Protein AF-A0A5C5XVI2-F1 (afdb_monomer)

Secondary structure (DSSP, 8-state):
-----B-TT--BTT-PPP---SS-EEEEEEEEEESSSSSSSEEEEEE---SS--TT-S-GGGSSGGGSEEE-HHHHHHHHHTSTT--EEEEEES-GGGGHHHHHHHHHHHHHHT-EEEEEESS-HHHHHH-HHHHHHHHHT-SEEEES---GGGB---TT-SBTT-EEEE-SHHHHHHGGGGGSTT----EEEEEETTEEEEEE---TTHHHHHHHHHHTTT----PPP-

Radius of gyration: 17.66 Å; Cα contacts (8 Å, |Δi|>4): 445; chains: 1; bounding box: 40×48×42 Å

Mean predicted aligned error: 6.21 Å

Solvent-accessible surface area (backbone atoms only — not comparable to full-atom values): 12744 Å² total; per-residue (Å²): 130,84,86,75,65,53,51,103,64,50,46,65,86,78,70,73,73,76,83,69,64,96,76,43,45,39,36,48,44,76,41,72,75,30,72,35,72,44,69,58,34,17,28,35,46,21,24,23,21,34,89,61,72,57,95,53,50,88,46,66,77,19,33,43,64,78,48,24,48,80,40,40,53,66,60,51,48,56,57,53,75,68,45,78,86,51,52,25,39,22,34,29,54,29,31,40,64,82,46,11,65,50,52,10,53,39,28,51,55,38,43,76,74,67,32,45,29,32,34,45,32,57,46,41,66,69,54,46,67,72,37,46,91,65,25,30,55,24,60,74,39,30,19,30,38,36,23,33,54,57,40,76,94,40,49,53,66,38,41,70,42,52,17,73,80,38,45,82,42,58,67,35,78,67,17,50,63,52,54,45,62,57,74,40,91,87,50,40,46,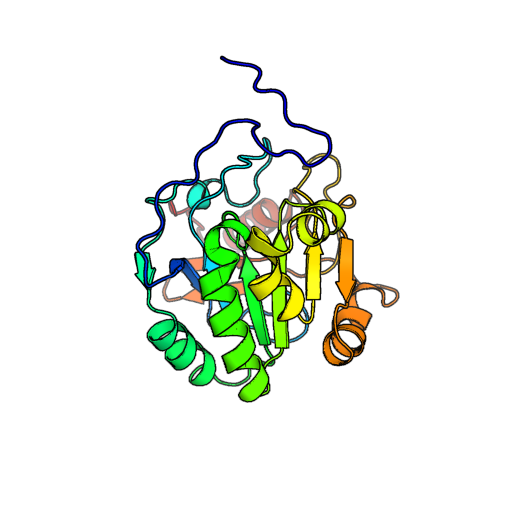41,70,42,79,46,77,56,92,93,43,79,46,80,46,57,52,69,60,94,54,52,63,56,56,48,49,53,58,35,44,79,70,75,41,85,83,74,91,70,86,129

InterPro domains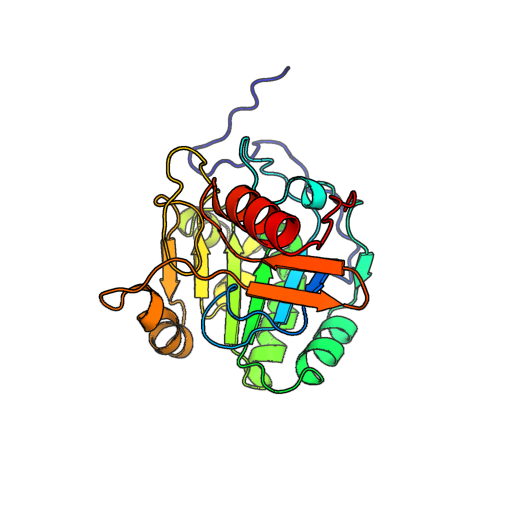:
  IPR007197 Radical SAM [SFLDS00029] (27-172)
  IPR012837 Ribonucleoside-triphosphate reductase activating, anaerobic [SFLDF00299] (27-172)
  IPR013785 Aldolase-type TIM barrel [G3DSA:3.20.20.70] (25-181)
  IPR034457 Organic radical-activating enzymes [PTHR30352] (35-166)
  IPR058240 Radical SAM superfamily [SSF102114] (39-159)

Sequence (230 aa):
MTNERLDDTFLPIEAKPPTLPANGVLVAAFQERSFVAGPGCRAVVWVAGCLRRCPSCSQPEFLSFEAGKRRTVQELYEQIISTSDIVGVTYSGGEPFEQADQLGELSERLQQFGLSTASYSGYRRAALVAEPKRFGRLYNALDILIDGEYRKEAHGPYKWRGSGNQVVHALSPKGMVEARAEYDPGSTQEVQFSISGNRLRMSGFPDSDTHELLVEALASRGVLVKEGQQ

Structure (mmCIF, N/CA/C/O backbone):
data_AF-A0A5C5XVI2-F1
#
_entry.id   AF-A0A5C5XVI2-F1
#
loop_
_atom_site.group_PDB
_atom_site.id
_atom_site.type_symbol
_atom_site.label_atom_id
_atom_site.label_alt_id
_atom_site.label_comp_id
_atom_site.label_asym_id
_atom_site.label_entity_id
_atom_site.label_seq_id
_atom_site.pdbx_PDB_ins_code
_atom_site.Cartn_x
_atom_site.Cartn_y
_atom_site.Cartn_z
_atom_site.occupancy
_atom_site.B_iso_or_equiv
_atom_site.auth_seq_id
_atom_site.auth_comp_id
_atom_site.auth_asym_id
_atom_site.auth_atom_id
_atom_site.pdbx_PDB_model_num
ATOM 1 N N . MET A 1 1 ? 14.012 13.679 -25.497 1.00 35.16 1 MET A N 1
ATOM 2 C CA . MET A 1 1 ? 13.089 13.839 -24.354 1.00 35.16 1 MET A CA 1
ATOM 3 C C . MET A 1 1 ? 13.956 13.920 -23.118 1.00 35.16 1 MET A C 1
ATOM 5 O O . MET A 1 1 ? 14.902 13.151 -23.021 1.00 35.16 1 MET A O 1
ATOM 9 N N . THR A 1 2 ? 13.786 14.987 -22.349 1.00 33.38 2 THR A N 1
ATOM 10 C CA . THR A 1 2 ? 14.771 15.549 -21.419 1.00 33.38 2 THR A CA 1
ATOM 11 C C . THR A 1 2 ? 15.222 14.542 -20.368 1.00 33.38 2 THR A C 1
ATOM 13 O O . THR A 1 2 ? 14.421 13.933 -19.672 1.00 33.38 2 THR A O 1
ATOM 16 N N . ASN A 1 3 ? 16.539 14.364 -20.305 1.00 35.09 3 ASN A N 1
ATOM 17 C CA . ASN A 1 3 ? 17.248 13.549 -19.334 1.00 35.09 3 ASN A CA 1
ATOM 18 C C . ASN A 1 3 ? 17.262 14.332 -18.008 1.00 35.09 3 ASN A C 1
ATOM 20 O O . ASN A 1 3 ? 18.245 15.001 -17.687 1.00 35.09 3 ASN A O 1
ATOM 24 N N . GLU A 1 4 ? 16.126 14.377 -17.309 1.00 42.97 4 GLU A N 1
ATOM 25 C CA . GLU A 1 4 ? 16.058 14.977 -15.977 1.00 42.97 4 GLU A CA 1
ATOM 26 C C . GLU A 1 4 ? 16.917 14.129 -15.038 1.00 42.97 4 GLU A C 1
ATOM 28 O O . GLU A 1 4 ? 16.694 12.930 -14.873 1.00 42.97 4 GLU A O 1
ATOM 33 N N . ARG A 1 5 ? 17.974 14.743 -14.493 1.00 35.59 5 ARG A N 1
ATOM 34 C CA . ARG A 1 5 ? 18.880 14.102 -13.540 1.00 35.59 5 ARG A CA 1
ATOM 35 C C . ARG A 1 5 ? 18.080 13.717 -12.299 1.00 35.59 5 ARG A C 1
ATOM 37 O O . ARG A 1 5 ? 17.748 14.574 -11.491 1.00 35.59 5 ARG A O 1
ATOM 44 N N . LEU A 1 6 ? 17.792 12.430 -12.180 1.00 46.31 6 LEU A N 1
ATOM 45 C CA . LEU A 1 6 ? 17.414 11.782 -10.936 1.00 46.31 6 LEU A CA 1
ATOM 46 C C . LEU A 1 6 ? 18.663 11.765 -10.042 1.00 46.31 6 LEU A C 1
ATOM 48 O O . LEU A 1 6 ? 19.730 11.350 -10.498 1.00 46.31 6 LEU A O 1
ATOM 52 N N . ASP A 1 7 ? 18.568 12.272 -8.814 1.00 50.25 7 ASP A N 1
ATOM 53 C CA . ASP A 1 7 ? 19.639 12.102 -7.825 1.00 50.25 7 ASP A CA 1
ATOM 54 C C . ASP A 1 7 ? 19.689 10.647 -7.309 1.00 50.25 7 ASP A C 1
ATOM 56 O O . ASP A 1 7 ? 18.886 9.803 -7.714 1.00 50.25 7 ASP A O 1
ATOM 60 N N . ASP A 1 8 ? 20.604 10.332 -6.387 1.00 45.09 8 ASP A N 1
ATOM 61 C CA . ASP A 1 8 ? 20.728 8.985 -5.798 1.00 45.09 8 ASP A CA 1
ATOM 62 C C . ASP A 1 8 ? 19.478 8.552 -4.990 1.00 45.09 8 ASP A C 1
ATOM 64 O O . ASP A 1 8 ? 19.369 7.404 -4.550 1.00 45.09 8 ASP A O 1
ATOM 68 N N . THR A 1 9 ? 18.507 9.456 -4.805 1.00 48.56 9 THR A N 1
ATOM 69 C CA . THR A 1 9 ? 17.190 9.196 -4.206 1.00 48.56 9 THR A CA 1
ATOM 70 C C . THR A 1 9 ? 16.065 9.104 -5.243 1.00 48.56 9 THR A C 1
ATOM 72 O O . THR A 1 9 ? 14.927 8.756 -4.904 1.00 48.56 9 THR A O 1
ATOM 75 N N . PHE A 1 10 ? 16.397 9.303 -6.521 1.00 50.09 10 PHE A N 1
ATOM 76 C CA . PHE A 1 10 ? 15.509 9.333 -7.677 1.00 50.09 10 PHE A CA 1
ATOM 77 C C . PHE A 1 10 ? 14.379 10.371 -7.551 1.00 50.09 10 PHE A C 1
ATOM 79 O O . PHE A 1 10 ? 13.241 10.119 -7.957 1.00 50.09 10 PHE A O 1
ATOM 86 N N . LEU A 1 11 ? 14.680 11.528 -6.961 1.00 45.72 11 LEU A N 1
ATOM 87 C CA . LEU A 1 11 ? 13.799 12.695 -6.981 1.00 45.72 11 LEU A CA 1
ATOM 88 C C . LEU A 1 11 ? 14.027 13.510 -8.270 1.00 45.72 11 LEU A C 1
ATOM 90 O O . LEU A 1 11 ? 15.179 13.724 -8.657 1.00 45.72 11 LEU A O 1
ATOM 94 N N . PRO A 1 12 ? 12.971 14.013 -8.940 1.00 51.00 12 PRO A N 1
ATOM 95 C CA . PRO A 1 12 ? 13.127 15.067 -9.936 1.00 51.00 12 PRO A CA 1
ATOM 96 C C . PRO A 1 12 ? 13.525 16.374 -9.233 1.00 51.00 12 PRO A C 1
ATOM 98 O O . PRO A 1 12 ? 12.822 16.823 -8.328 1.00 51.00 12 PRO A O 1
ATOM 101 N N . ILE A 1 13 ? 14.618 17.007 -9.671 1.00 51.16 13 ILE A N 1
ATOM 102 C CA . ILE A 1 13 ? 15.197 18.211 -9.035 1.00 51.16 13 ILE A CA 1
ATOM 103 C C . ILE A 1 13 ? 14.212 19.403 -8.999 1.00 51.16 13 ILE A C 1
ATOM 105 O O . ILE A 1 13 ? 14.329 20.264 -8.131 1.00 51.16 13 ILE A O 1
ATOM 109 N N . GLU A 1 14 ? 13.219 19.457 -9.897 1.00 48.38 14 GLU A N 1
ATOM 110 C CA . GLU A 1 14 ? 12.352 20.637 -10.078 1.00 48.38 14 GLU A CA 1
ATOM 111 C C . GLU A 1 14 ? 10.841 20.338 -10.150 1.00 48.38 14 GLU A C 1
ATOM 113 O O . GLU A 1 14 ? 10.041 21.233 -10.440 1.00 48.38 14 GLU A O 1
ATOM 118 N N . ALA A 1 15 ? 10.394 19.107 -9.874 1.00 50.12 15 ALA A N 1
ATOM 119 C CA . ALA A 1 15 ? 8.967 18.796 -9.958 1.00 50.12 15 ALA A CA 1
ATOM 120 C C . ALA A 1 15 ? 8.204 19.407 -8.774 1.00 50.12 15 ALA A C 1
ATOM 122 O O . ALA A 1 15 ? 8.194 18.870 -7.667 1.00 50.12 15 ALA A O 1
ATOM 123 N N . LYS A 1 16 ? 7.512 20.526 -9.012 1.00 44.28 16 LYS A N 1
ATOM 124 C CA . LYS A 1 16 ? 6.504 21.033 -8.077 1.00 44.28 16 LYS A CA 1
ATOM 125 C C . LYS A 1 16 ? 5.383 19.984 -7.993 1.00 44.28 16 LYS A C 1
ATOM 127 O O . LYS A 1 16 ? 4.765 19.720 -9.029 1.00 44.28 16 LYS A O 1
ATOM 132 N N . PRO A 1 17 ? 5.101 19.383 -6.821 1.00 51.44 17 PRO A N 1
ATOM 133 C CA . PRO A 1 17 ? 3.982 18.464 -6.712 1.00 51.44 17 PRO A CA 1
ATOM 134 C C . PRO A 1 17 ? 2.708 19.206 -7.130 1.00 51.44 17 PRO A C 1
ATOM 136 O O . PRO A 1 17 ? 2.552 20.389 -6.790 1.00 51.44 17 PRO A O 1
ATOM 139 N N . PRO A 1 18 ? 1.808 18.567 -7.898 1.00 54.31 18 PRO A N 1
ATOM 140 C CA . PRO A 1 18 ? 0.514 19.166 -8.168 1.00 54.31 18 PRO A CA 1
ATOM 141 C C . PRO A 1 18 ? -0.129 19.518 -6.833 1.00 54.31 18 PRO A C 1
ATOM 143 O O . PRO A 1 18 ? 0.035 18.806 -5.842 1.00 54.31 18 PRO A O 1
ATOM 146 N N . THR A 1 19 ? -0.805 20.663 -6.787 1.00 52.66 19 THR A N 1
ATOM 147 C CA . THR A 1 19 ? -1.428 21.135 -5.555 1.00 52.66 19 THR A CA 1
ATOM 148 C C . THR A 1 19 ? -2.508 20.141 -5.159 1.00 52.66 19 THR A C 1
ATOM 150 O O . THR A 1 19 ? -3.608 20.147 -5.710 1.00 52.66 19 THR A O 1
ATOM 153 N N . LEU A 1 20 ? -2.168 19.259 -4.221 1.00 60.28 20 LEU A N 1
ATOM 154 C CA . LEU A 1 20 ? -3.125 18.356 -3.620 1.00 60.28 20 LEU A CA 1
ATOM 155 C C . LEU A 1 20 ? -4.190 19.222 -2.942 1.00 60.28 20 LEU A C 1
ATOM 157 O O . LEU A 1 20 ? -3.853 20.154 -2.205 1.00 60.28 20 LEU A O 1
ATOM 161 N N . PRO A 1 21 ? -5.478 18.992 -3.222 1.00 53.62 21 PRO A N 1
ATOM 162 C CA . PRO A 1 21 ? -6.530 19.782 -2.612 1.00 53.62 21 PRO A CA 1
ATOM 163 C C . PRO A 1 21 ? -6.458 19.594 -1.097 1.00 53.62 21 PRO A C 1
ATOM 165 O O . PRO A 1 21 ? -6.506 18.462 -0.630 1.00 53.62 21 PRO A O 1
ATOM 168 N N . ALA A 1 22 ? -6.403 20.701 -0.349 1.00 62.88 22 ALA A N 1
ATOM 169 C CA . ALA A 1 22 ? -6.005 20.786 1.065 1.00 62.88 22 ALA A CA 1
ATOM 170 C C . ALA A 1 22 ? -6.589 19.731 2.037 1.00 62.88 22 ALA A C 1
ATOM 172 O O . ALA A 1 22 ? -5.994 19.476 3.077 1.00 62.88 22 ALA A O 1
ATOM 173 N N . ASN A 1 23 ? -7.713 19.088 1.699 1.00 71.00 23 ASN A N 1
ATOM 174 C CA . ASN A 1 23 ? -8.437 18.159 2.572 1.00 71.00 23 ASN A CA 1
ATOM 175 C C . ASN A 1 23 ? -8.769 16.820 1.880 1.00 71.00 23 ASN A C 1
ATOM 177 O O . ASN A 1 23 ? -9.936 16.548 1.595 1.00 71.00 23 ASN A O 1
ATOM 181 N N . GLY A 1 24 ? -7.791 15.970 1.578 1.00 86.88 24 GLY A N 1
ATOM 182 C CA . GLY A 1 24 ? -8.110 14.600 1.171 1.00 86.88 24 GLY A CA 1
ATOM 183 C C . GLY A 1 24 ? -6.959 13.810 0.574 1.00 86.88 24 GLY A C 1
ATOM 184 O O . GLY A 1 24 ? -5.880 14.338 0.336 1.00 86.88 24 GLY A O 1
ATOM 185 N N . VAL A 1 25 ? -7.249 12.542 0.317 1.00 95.19 25 VAL A N 1
ATOM 186 C CA . VAL A 1 25 ? -6.381 11.583 -0.360 1.00 95.19 25 VAL A CA 1
ATOM 187 C C . VAL A 1 25 ? -6.966 11.324 -1.750 1.00 95.19 25 VAL A C 1
ATOM 189 O O . VAL A 1 25 ? -8.171 11.097 -1.893 1.00 95.19 25 VAL A O 1
ATOM 192 N N . LEU A 1 26 ? -6.138 11.372 -2.787 1.00 95.75 26 LEU A N 1
ATOM 193 C CA . LEU A 1 26 ? -6.472 10.905 -4.128 1.00 95.75 26 LEU A CA 1
ATOM 194 C C . LEU A 1 26 ? -6.345 9.384 -4.150 1.00 95.75 26 LEU A C 1
ATOM 196 O O . LEU A 1 26 ? -5.240 8.845 -4.145 1.00 95.75 26 LEU A O 1
ATOM 200 N N . VAL A 1 27 ? -7.486 8.700 -4.166 1.00 97.00 27 VAL A N 1
ATOM 201 C CA . VAL A 1 27 ? -7.581 7.239 -4.118 1.00 97.00 27 VAL A CA 1
ATOM 202 C C . VAL A 1 27 ? -7.975 6.722 -5.496 1.00 97.00 27 VAL A C 1
ATOM 204 O O . VAL A 1 27 ? -9.075 7.002 -5.975 1.00 97.00 27 VAL A O 1
ATOM 207 N N . ALA A 1 28 ? -7.079 5.974 -6.135 1.00 95.94 28 ALA A N 1
ATOM 208 C CA . ALA A 1 28 ? -7.332 5.301 -7.405 1.00 95.94 28 ALA A CA 1
ATOM 209 C C . ALA A 1 28 ? -8.207 4.057 -7.217 1.00 95.94 28 ALA A C 1
ATOM 211 O O . ALA A 1 28 ? -9.154 3.827 -7.967 1.00 95.94 28 ALA A O 1
ATOM 212 N N . ALA A 1 29 ? -7.930 3.279 -6.170 1.00 95.75 29 ALA A N 1
ATOM 213 C CA . ALA A 1 29 ? -8.699 2.092 -5.833 1.00 95.75 29 ALA A CA 1
ATOM 214 C C . ALA A 1 29 ? -8.663 1.805 -4.328 1.00 95.75 29 ALA A C 1
ATOM 216 O O . ALA A 1 29 ? -7.750 2.207 -3.608 1.00 95.75 29 ALA A O 1
ATOM 217 N N . PHE A 1 30 ? -9.660 1.061 -3.861 1.00 96.31 30 PHE A N 1
ATOM 218 C CA . PHE A 1 30 ? -9.712 0.534 -2.504 1.00 96.31 30 PHE A CA 1
ATOM 219 C C . PHE A 1 30 ? -9.981 -0.967 -2.570 1.00 96.31 30 PHE A C 1
ATOM 221 O O . PHE A 1 30 ? -10.913 -1.397 -3.251 1.00 96.31 30 PHE A O 1
ATOM 228 N N . GLN A 1 31 ? -9.166 -1.756 -1.878 1.00 95.38 31 GLN A N 1
ATOM 229 C CA . GLN A 1 31 ? -9.373 -3.192 -1.718 1.00 95.38 31 GLN A CA 1
ATOM 230 C C . GLN A 1 31 ? -9.640 -3.471 -0.242 1.00 95.38 31 GLN A C 1
ATOM 232 O O . GLN A 1 31 ? -8.749 -3.300 0.580 1.00 95.38 31 GLN A O 1
ATOM 237 N N . GLU A 1 32 ? -10.850 -3.922 0.086 1.00 95.94 32 GLU A N 1
ATOM 238 C CA . GLU A 1 32 ? -11.255 -4.200 1.473 1.00 95.94 32 GLU A CA 1
ATOM 239 C C . GLU A 1 32 ? -10.364 -5.253 2.137 1.00 95.94 32 GLU A C 1
ATOM 241 O O . GLU A 1 32 ? -9.940 -5.086 3.274 1.00 95.94 32 GLU A O 1
ATOM 246 N N . ARG A 1 33 ? -10.057 -6.339 1.420 1.00 96.25 33 ARG A N 1
ATOM 247 C CA . ARG A 1 33 ? -9.313 -7.476 1.971 1.00 96.25 33 ARG A CA 1
ATOM 248 C C . ARG A 1 33 ? -8.229 -7.951 1.018 1.00 96.25 33 ARG A C 1
ATOM 250 O O . ARG A 1 33 ? -8.510 -8.481 -0.064 1.00 96.25 33 ARG A O 1
ATOM 257 N N . SER A 1 34 ? -6.987 -7.764 1.439 1.00 96.62 34 SER A N 1
ATOM 258 C CA . SER A 1 34 ? -5.788 -8.270 0.790 1.00 96.62 34 SER A CA 1
ATOM 259 C C . SER A 1 34 ? -4.999 -9.157 1.737 1.00 96.62 34 SER A C 1
ATOM 261 O O . SER A 1 34 ? -4.708 -8.751 2.857 1.00 96.62 34 SER A O 1
ATOM 263 N N . PHE A 1 35 ? -4.624 -10.341 1.265 1.00 95.06 35 PHE A N 1
ATOM 264 C CA . PHE A 1 35 ? -3.740 -11.271 1.974 1.00 95.06 35 PHE A CA 1
ATOM 265 C C . PHE A 1 35 ? -2.296 -11.207 1.467 1.00 95.06 35 PHE A C 1
ATOM 267 O O . PHE A 1 35 ? -1.442 -11.922 1.967 1.00 95.06 35 PHE A O 1
ATOM 274 N N . VAL A 1 36 ? -2.037 -10.369 0.459 1.00 95.25 36 VAL A N 1
ATOM 275 C CA . VAL A 1 36 ? -0.751 -10.301 -0.261 1.00 95.25 36 VAL A CA 1
ATOM 276 C C . VAL A 1 36 ? -0.101 -8.921 -0.180 1.00 95.25 36 VAL A C 1
ATOM 278 O O . VAL A 1 36 ? 0.999 -8.710 -0.677 1.00 95.25 36 VAL A O 1
ATOM 281 N N . ALA A 1 37 ? -0.774 -7.957 0.455 1.00 95.38 37 ALA A N 1
ATOM 282 C CA . ALA A 1 37 ? -0.284 -6.591 0.633 1.00 95.38 37 ALA A CA 1
ATOM 283 C C . ALA A 1 37 ? 0.430 -6.385 1.982 1.00 95.38 37 ALA A C 1
ATOM 285 O O . ALA A 1 37 ? 0.445 -5.270 2.503 1.00 95.38 37 ALA A O 1
ATOM 286 N N . GLY A 1 38 ? 0.986 -7.446 2.564 1.00 94.81 38 GLY A N 1
ATOM 287 C CA . GLY A 1 38 ? 1.625 -7.437 3.876 1.00 94.81 38 GLY A CA 1
ATOM 288 C C . GLY A 1 38 ? 1.048 -8.505 4.812 1.00 94.81 38 GLY A C 1
ATOM 289 O O . GLY A 1 38 ? 0.258 -9.344 4.382 1.00 94.81 38 GLY A O 1
ATOM 290 N N . PRO A 1 39 ? 1.418 -8.470 6.100 1.00 94.69 39 PRO A N 1
ATOM 291 C CA . PRO A 1 39 ? 1.035 -9.488 7.070 1.00 94.69 39 PRO A CA 1
ATOM 292 C C . PRO A 1 39 ? -0.458 -9.473 7.393 1.00 94.69 39 PRO A C 1
ATOM 294 O O . PRO A 1 39 ? -1.035 -8.425 7.702 1.00 94.69 39 PRO A O 1
ATOM 297 N N . GLY A 1 40 ? -1.046 -10.673 7.389 1.00 94.69 40 GLY A N 1
ATOM 298 C CA . GLY A 1 40 ? -2.459 -10.909 7.674 1.00 94.69 40 GLY A CA 1
ATOM 299 C C . GLY A 1 40 ? -3.395 -10.385 6.583 1.00 94.69 40 GLY A C 1
ATOM 300 O O . GLY A 1 40 ? -2.986 -10.098 5.464 1.00 94.69 40 GLY A O 1
ATOM 301 N N . CYS A 1 41 ? -4.681 -10.272 6.914 1.00 97.12 41 CYS A N 1
ATOM 302 C CA . CYS A 1 41 ? -5.670 -9.646 6.041 1.00 97.12 41 CYS A CA 1
ATOM 303 C C . CYS A 1 41 ? -5.652 -8.129 6.254 1.00 97.12 41 CYS A C 1
ATOM 305 O O . CYS A 1 41 ? -5.806 -7.658 7.382 1.00 97.12 41 CYS A O 1
ATOM 307 N N . ARG A 1 42 ? -5.455 -7.352 5.190 1.00 98.06 42 ARG A N 1
ATOM 308 C CA . ARG A 1 42 ? -5.302 -5.894 5.260 1.00 98.06 42 ARG A CA 1
ATOM 309 C C . ARG A 1 42 ? -6.216 -5.201 4.264 1.00 98.06 42 ARG A C 1
ATOM 311 O O . ARG A 1 42 ? -6.362 -5.679 3.139 1.00 98.06 42 ARG A O 1
ATOM 318 N N . ALA A 1 43 ? -6.756 -4.045 4.631 1.00 98.56 43 ALA A N 1
ATOM 319 C CA . ALA A 1 43 ? -7.306 -3.141 3.626 1.00 98.56 43 ALA A CA 1
ATOM 320 C C . ALA A 1 43 ? -6.158 -2.481 2.848 1.00 98.56 43 ALA A C 1
ATOM 322 O O . ALA A 1 43 ? -5.100 -2.199 3.412 1.00 98.56 43 ALA A O 1
ATOM 323 N N . VAL A 1 44 ? -6.352 -2.220 1.557 1.00 98.50 44 VAL A N 1
ATOM 324 C CA . VAL A 1 44 ? -5.358 -1.543 0.714 1.00 98.50 44 VAL A CA 1
ATOM 325 C C . VAL A 1 44 ? -5.954 -0.275 0.134 1.00 98.50 44 VAL A C 1
ATOM 327 O O . VAL A 1 44 ? -6.960 -0.316 -0.580 1.00 98.50 44 VAL A O 1
ATOM 330 N N . VAL A 1 45 ? -5.300 0.848 0.415 1.00 98.56 45 VAL A N 1
ATOM 331 C CA . VAL A 1 45 ? -5.597 2.136 -0.212 1.00 98.56 45 VAL A CA 1
ATOM 332 C C . VAL A 1 45 ? -4.574 2.346 -1.322 1.00 98.56 45 VAL A C 1
ATOM 334 O O . VAL A 1 45 ? -3.394 2.587 -1.059 1.00 98.56 45 VAL A O 1
ATOM 337 N N . TRP A 1 46 ? -5.029 2.236 -2.568 1.00 97.94 46 TRP A N 1
ATOM 338 C CA . TRP A 1 46 ? -4.219 2.515 -3.747 1.00 97.94 46 TRP A CA 1
ATOM 339 C C . TRP A 1 46 ? -4.356 3.995 -4.080 1.00 97.94 46 TRP A C 1
ATOM 341 O O . TRP A 1 46 ? -5.414 4.439 -4.535 1.00 97.94 46 TRP A O 1
ATOM 351 N N . VAL A 1 47 ? -3.315 4.775 -3.816 1.00 97.44 47 VAL A N 1
ATOM 352 C CA . VAL A 1 47 ? -3.315 6.209 -4.096 1.00 97.44 47 VAL A CA 1
ATOM 353 C C . VAL A 1 47 ? -3.017 6.497 -5.564 1.00 97.44 47 VAL A C 1
ATOM 355 O O . VAL A 1 47 ? -2.346 5.713 -6.231 1.00 97.44 47 VAL A O 1
ATOM 358 N N . ALA A 1 48 ? -3.498 7.632 -6.061 1.00 94.94 48 ALA A N 1
ATOM 359 C CA . ALA A 1 48 ? -3.153 8.162 -7.377 1.00 94.94 48 ALA A CA 1
ATOM 360 C C . ALA A 1 48 ? -2.076 9.251 -7.272 1.00 94.94 48 ALA A C 1
ATOM 362 O O . ALA A 1 48 ? -2.048 10.010 -6.302 1.00 94.94 48 ALA A O 1
ATOM 363 N N . GLY A 1 49 ? -1.248 9.370 -8.308 1.00 91.25 49 GLY A N 1
ATOM 364 C CA . GLY A 1 49 ? -0.192 10.370 -8.413 1.00 91.25 49 GLY A CA 1
ATOM 365 C C . GLY A 1 49 ? 1.169 9.843 -7.967 1.00 91.25 49 GLY A C 1
ATOM 366 O O . GLY A 1 49 ? 1.331 9.356 -6.850 1.00 91.25 49 GLY A O 1
ATOM 367 N N . CYS A 1 50 ? 2.160 9.950 -8.851 1.00 90.88 50 CYS A N 1
ATOM 368 C CA . CYS A 1 50 ? 3.551 9.614 -8.559 1.00 90.88 50 CYS A CA 1
ATOM 369 C C . CYS A 1 50 ? 4.487 10.470 -9.416 1.00 90.88 50 CYS A C 1
ATOM 371 O O . CYS A 1 50 ? 4.440 10.413 -10.648 1.00 90.88 50 CYS A O 1
ATOM 373 N N . LEU A 1 51 ? 5.359 11.250 -8.774 1.00 85.56 51 LEU A N 1
ATOM 374 C CA . LEU A 1 51 ? 6.343 12.079 -9.478 1.00 85.56 51 LEU A CA 1
ATOM 375 C C . LEU A 1 51 ? 7.547 11.276 -9.985 1.00 85.56 51 LEU A C 1
ATOM 377 O O . LEU A 1 51 ? 8.204 11.705 -10.926 1.00 85.56 51 LEU A O 1
ATOM 381 N N . ARG A 1 52 ? 7.813 10.097 -9.407 1.00 84.81 52 ARG A N 1
ATOM 382 C CA . ARG A 1 52 ? 8.990 9.277 -9.737 1.00 84.81 52 ARG A CA 1
ATOM 383 C C . ARG A 1 52 ? 8.917 8.626 -11.116 1.00 84.81 52 ARG A C 1
ATOM 385 O O . ARG A 1 52 ? 9.939 8.489 -11.772 1.00 84.81 52 ARG A O 1
ATOM 392 N N . ARG A 1 53 ? 7.719 8.189 -11.532 1.00 83.94 53 ARG A N 1
ATOM 393 C CA .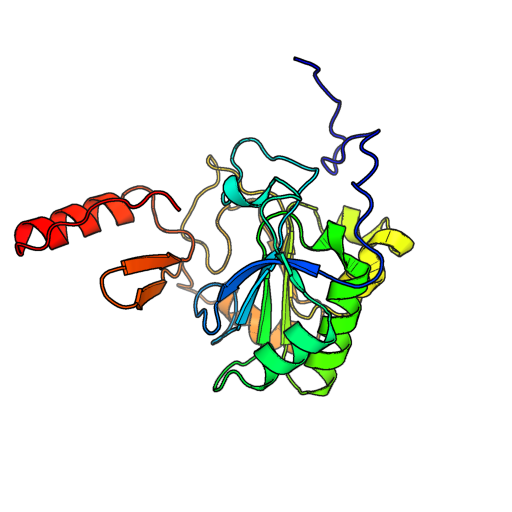 ARG A 1 53 ? 7.452 7.569 -12.849 1.00 83.94 53 ARG A CA 1
ATOM 394 C C . ARG A 1 53 ? 8.507 6.521 -13.256 1.00 83.94 53 ARG A C 1
ATOM 396 O O . ARG A 1 53 ? 9.020 6.556 -14.372 1.00 83.94 53 ARG A O 1
ATOM 403 N N . CYS A 1 54 ? 8.829 5.601 -12.340 1.00 84.50 54 CYS A N 1
ATOM 404 C CA . CYS A 1 54 ? 9.848 4.569 -12.551 1.00 84.50 54 CYS A CA 1
ATOM 405 C C . CYS A 1 54 ? 9.613 3.801 -13.875 1.00 84.50 54 CYS A C 1
ATOM 407 O O . CYS A 1 54 ? 8.464 3.444 -14.154 1.00 84.50 54 CYS A O 1
ATOM 409 N N . PRO A 1 55 ? 10.660 3.481 -14.666 1.00 82.00 55 PRO A N 1
ATOM 410 C CA . PRO A 1 55 ? 10.504 2.896 -16.006 1.00 82.00 55 PRO A CA 1
ATOM 411 C C . PRO A 1 55 ? 9.725 1.576 -16.052 1.00 82.00 55 PRO A C 1
ATOM 413 O O . PRO A 1 55 ? 9.017 1.312 -17.018 1.00 82.00 55 PRO A O 1
ATOM 416 N N . SER A 1 56 ? 9.853 0.755 -15.007 1.00 86.62 56 SER A N 1
ATOM 417 C CA . SER A 1 56 ? 9.149 -0.526 -14.866 1.00 86.62 56 SER A CA 1
ATOM 418 C C . SER A 1 56 ? 8.046 -0.458 -13.807 1.00 86.62 56 SER A C 1
ATOM 420 O O . SER A 1 56 ? 7.839 -1.429 -13.093 1.00 86.62 56 SER A O 1
ATOM 422 N N . CYS A 1 57 ? 7.373 0.686 -13.636 1.00 86.12 57 CYS A N 1
ATOM 423 C CA . CYS A 1 57 ? 6.311 0.822 -12.635 1.00 86.12 57 CYS A CA 1
ATOM 424 C C . CYS A 1 57 ? 5.305 -0.338 -12.727 1.00 86.12 57 CYS A C 1
ATOM 426 O O . CYS A 1 57 ? 4.814 -0.644 -13.812 1.00 86.12 57 CYS A O 1
ATOM 428 N N . SER A 1 58 ? 5.008 -0.974 -11.591 1.00 84.25 58 SER A N 1
ATOM 429 C CA . SER A 1 58 ? 4.064 -2.092 -11.527 1.00 84.25 58 SER A CA 1
ATOM 430 C C . SER A 1 58 ? 2.607 -1.654 -11.662 1.00 84.25 58 SER A C 1
ATOM 432 O O . SER A 1 58 ? 1.790 -2.482 -12.033 1.00 84.25 58 SER A O 1
ATOM 434 N N . GLN A 1 59 ? 2.306 -0.380 -11.378 1.00 88.88 59 GLN A N 1
ATOM 435 C CA . GLN A 1 59 ? 0.965 0.214 -11.437 1.00 88.88 59 GLN A CA 1
ATOM 436 C C . GLN A 1 59 ? 0.969 1.517 -12.263 1.00 88.88 59 GLN A C 1
ATOM 438 O O . GLN A 1 59 ? 0.733 2.607 -11.721 1.00 88.88 59 GLN A O 1
ATOM 443 N N . PRO A 1 60 ? 1.300 1.457 -13.568 1.00 88.38 60 PRO A N 1
ATOM 444 C CA . PRO A 1 60 ? 1.397 2.643 -14.420 1.00 88.38 60 PRO A CA 1
ATOM 445 C C . PRO A 1 60 ? 0.086 3.447 -14.495 1.00 88.38 60 PRO A C 1
ATOM 447 O O . PRO A 1 60 ? 0.120 4.671 -14.651 1.00 88.38 60 PRO A O 1
ATOM 450 N N . GLU A 1 61 ? -1.062 2.790 -14.331 1.00 89.75 61 GLU A N 1
ATOM 451 C CA . GLU A 1 61 ? -2.395 3.396 -14.323 1.00 89.75 61 GLU A CA 1
ATOM 452 C C . GLU A 1 61 ? -2.616 4.370 -13.154 1.00 89.75 61 GLU A C 1
ATOM 454 O O . GLU A 1 61 ? -3.437 5.280 -13.257 1.00 89.75 61 GLU A O 1
ATOM 459 N N . PHE A 1 62 ? -1.850 4.247 -12.064 1.00 92.69 62 PHE A N 1
ATOM 460 C CA . PHE A 1 62 ? -1.976 5.107 -10.881 1.00 92.69 62 PHE A CA 1
ATOM 461 C C . PHE A 1 62 ? -0.980 6.276 -10.866 1.00 92.69 62 PHE A C 1
ATOM 463 O O . PHE A 1 62 ? -0.983 7.072 -9.926 1.00 92.69 62 PHE A O 1
ATOM 470 N N . LEU A 1 63 ? -0.143 6.433 -11.901 1.00 88.69 63 LEU A N 1
ATOM 471 C CA . LEU A 1 63 ? 0.865 7.502 -11.961 1.00 88.69 63 LEU A CA 1
ATOM 472 C C . LEU A 1 63 ? 0.255 8.903 -12.105 1.00 88.69 63 LEU A C 1
ATOM 474 O O . LEU A 1 63 ? 0.824 9.878 -11.608 1.00 88.69 63 LEU A O 1
ATOM 478 N N . SER A 1 64 ? -0.876 9.026 -12.807 1.00 88.19 64 SER A N 1
ATOM 479 C CA . SER A 1 64 ? -1.557 10.312 -12.980 1.00 88.19 64 SER A CA 1
ATOM 480 C C . SER A 1 64 ? -2.283 10.718 -11.702 1.00 88.19 64 SER A C 1
ATOM 482 O O . SER A 1 64 ? -3.000 9.917 -11.110 1.00 88.19 64 SER A O 1
ATOM 484 N N . PHE A 1 65 ? -2.178 11.989 -11.314 1.00 87.81 65 PHE A N 1
ATOM 485 C CA . PHE A 1 65 ? -2.973 12.542 -10.211 1.00 87.81 65 PHE A CA 1
ATOM 486 C C . PHE A 1 65 ? -4.472 12.621 -10.553 1.00 87.81 65 PHE A C 1
ATOM 488 O O . PHE A 1 65 ? -5.304 12.723 -9.658 1.00 87.81 65 PHE A O 1
ATOM 495 N N . GLU A 1 66 ? -4.827 12.510 -11.835 1.00 86.38 66 GLU A N 1
ATOM 496 C CA . GLU A 1 66 ? -6.215 12.451 -12.312 1.00 86.38 66 GLU A CA 1
ATOM 497 C C . GLU A 1 66 ? -6.802 11.030 -12.278 1.00 86.38 66 GLU A C 1
ATOM 499 O O . GLU A 1 66 ? -8.007 10.863 -12.441 1.00 86.38 66 GLU A O 1
ATOM 504 N N . ALA A 1 67 ? -5.983 9.998 -12.038 1.00 87.75 67 ALA A N 1
ATOM 505 C CA . ALA A 1 67 ? -6.445 8.608 -11.965 1.00 87.75 67 ALA A CA 1
ATOM 506 C C . ALA A 1 67 ? -7.239 8.296 -10.681 1.00 87.75 67 ALA A C 1
ATOM 508 O O . ALA A 1 67 ? -7.812 7.217 -10.544 1.00 87.75 67 ALA A O 1
ATOM 509 N N . GLY A 1 68 ? -7.253 9.221 -9.716 1.00 88.75 68 GLY A N 1
ATOM 510 C CA . GLY A 1 68 ? -7.864 9.037 -8.406 1.00 88.75 68 GLY A CA 1
ATOM 511 C C . GLY A 1 68 ? -9.130 9.850 -8.193 1.00 88.75 68 GLY A C 1
ATOM 512 O O . GLY A 1 68 ? -9.322 10.929 -8.749 1.00 88.75 68 GLY A O 1
ATOM 513 N N . LYS A 1 69 ? -9.978 9.359 -7.289 1.00 92.94 69 LYS A N 1
ATOM 514 C CA . LYS A 1 69 ? -11.065 10.139 -6.699 1.00 92.94 69 LYS A CA 1
ATOM 515 C C . LYS A 1 69 ? -10.608 10.693 -5.364 1.00 92.94 69 LYS A C 1
ATOM 517 O O . LYS A 1 69 ? -10.026 9.985 -4.544 1.00 92.94 69 LYS A O 1
ATOM 522 N N . ARG A 1 70 ? -10.914 11.962 -5.123 1.00 93.50 70 ARG A N 1
ATOM 523 C CA . ARG A 1 70 ? -10.667 12.586 -3.827 1.00 93.50 70 ARG A CA 1
ATOM 524 C C . ARG A 1 70 ? -11.581 11.969 -2.768 1.00 93.50 70 ARG A C 1
ATOM 526 O O . ARG A 1 70 ? -12.795 11.940 -2.952 1.00 93.50 70 ARG A O 1
ATOM 533 N N . ARG A 1 71 ? -10.988 11.529 -1.662 1.00 95.56 71 ARG A N 1
ATOM 534 C CA . ARG A 1 71 ? -11.664 11.006 -0.468 1.00 95.56 71 ARG A CA 1
ATOM 535 C C . ARG A 1 71 ? -11.147 11.735 0.763 1.00 95.56 71 ARG A C 1
ATOM 537 O O . ARG A 1 71 ? -9.968 12.084 0.820 1.00 95.56 71 ARG A O 1
ATOM 544 N N . THR A 1 72 ? -12.003 12.001 1.740 1.00 96.38 72 THR A N 1
ATOM 545 C CA . THR A 1 72 ? -11.541 12.611 3.000 1.00 96.38 72 THR A CA 1
ATOM 546 C C . THR A 1 72 ? -10.882 11.567 3.906 1.00 96.38 72 THR A C 1
ATOM 548 O O . THR A 1 72 ? -11.150 10.371 3.788 1.00 96.38 72 THR A O 1
ATOM 551 N N . VAL A 1 73 ? -10.035 12.009 4.845 1.00 96.88 73 VAL A N 1
ATOM 552 C CA . VAL A 1 73 ? -9.471 11.119 5.879 1.00 96.88 73 VAL A CA 1
ATOM 553 C C . VAL A 1 73 ? -10.589 10.460 6.690 1.00 96.88 73 VAL A C 1
ATOM 555 O O . VAL A 1 73 ? -10.510 9.273 6.988 1.00 96.88 73 VAL A O 1
ATOM 558 N N . GLN A 1 74 ? -11.658 11.206 6.991 1.00 97.44 74 GLN A N 1
ATOM 559 C CA . GLN A 1 74 ? -12.823 10.686 7.706 1.00 97.44 74 GLN A CA 1
ATOM 560 C C . GLN A 1 74 ? -13.513 9.553 6.937 1.00 97.44 74 GLN A C 1
ATOM 562 O O . GLN A 1 74 ? -13.732 8.487 7.502 1.00 97.44 74 GLN A O 1
ATOM 567 N N . GLU A 1 75 ? -13.805 9.762 5.651 1.00 97.69 75 GLU A N 1
ATOM 568 C CA . GLU A 1 75 ? -14.440 8.748 4.801 1.00 97.69 75 GLU A CA 1
ATOM 569 C C . GLU A 1 75 ? -13.603 7.469 4.697 1.00 97.69 75 GLU A C 1
ATOM 571 O O . GLU A 1 75 ? -14.155 6.370 4.683 1.00 97.69 75 GLU A O 1
ATOM 576 N N . LEU A 1 76 ? -12.277 7.601 4.584 1.00 98.25 76 LEU A N 1
ATOM 577 C CA . LEU A 1 76 ? -11.382 6.446 4.529 1.00 98.25 76 LEU A CA 1
ATOM 578 C C . LEU A 1 76 ? -11.326 5.725 5.869 1.00 98.25 76 LEU A C 1
ATOM 580 O O . LEU A 1 76 ? -11.427 4.504 5.897 1.00 98.25 76 LEU A O 1
ATOM 584 N N . TYR A 1 77 ? -11.213 6.472 6.966 1.00 98.62 77 TYR A N 1
ATOM 585 C CA . TYR A 1 77 ? -11.224 5.908 8.308 1.00 98.62 77 TYR A CA 1
ATOM 586 C C . TYR A 1 77 ? -12.492 5.081 8.552 1.00 98.62 77 TYR A C 1
ATOM 588 O O . TYR A 1 77 ? -12.382 3.910 8.900 1.00 98.62 77 TYR A O 1
ATOM 596 N N . GLU A 1 78 ? -13.679 5.646 8.302 1.00 98.44 78 GLU A N 1
ATOM 597 C CA . GLU A 1 78 ? -14.970 4.958 8.478 1.00 98.44 78 GLU A CA 1
ATOM 598 C C . GLU A 1 78 ? -15.091 3.698 7.609 1.00 98.44 78 GLU A C 1
ATOM 600 O O . GLU A 1 78 ? -15.526 2.645 8.084 1.00 98.44 78 GLU A O 1
ATOM 605 N N . GLN A 1 79 ? -14.665 3.780 6.346 1.00 98.38 79 GLN A N 1
ATOM 606 C CA . GLN A 1 79 ? -14.664 2.633 5.436 1.00 98.38 79 GLN A CA 1
ATOM 607 C C . GLN A 1 79 ? -13.709 1.521 5.905 1.00 98.38 79 GLN A C 1
ATOM 609 O O . GLN A 1 79 ? -14.025 0.338 5.800 1.00 98.38 79 GLN A O 1
ATOM 614 N N . ILE A 1 80 ? -12.545 1.881 6.444 1.00 98.56 80 ILE A N 1
ATOM 615 C CA . ILE A 1 80 ? -11.556 0.911 6.921 1.00 98.56 80 ILE A CA 1
ATOM 616 C C . ILE A 1 80 ? -12.034 0.231 8.206 1.00 98.56 80 ILE A C 1
ATOM 618 O O . ILE A 1 80 ? -12.035 -0.994 8.263 1.00 98.56 80 ILE A O 1
ATOM 622 N N . ILE A 1 81 ? -12.481 0.983 9.218 1.00 98.19 81 ILE A N 1
ATOM 623 C CA . 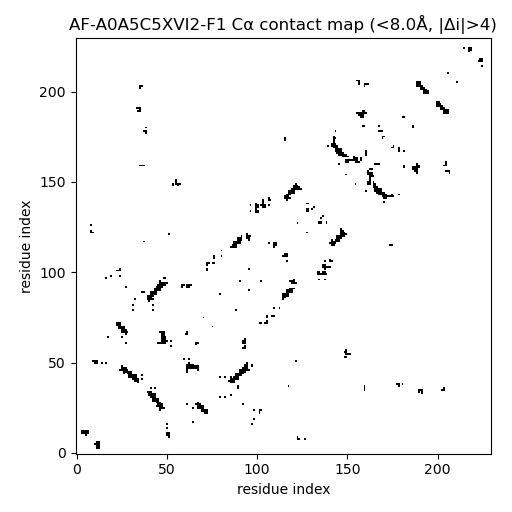ILE A 1 81 ? -12.884 0.383 10.505 1.00 98.19 81 ILE A CA 1
ATOM 624 C C . ILE A 1 81 ? -14.167 -0.455 10.405 1.00 98.19 81 ILE A C 1
ATOM 626 O O . ILE A 1 81 ? -14.431 -1.276 11.278 1.00 98.19 81 ILE A O 1
ATOM 630 N N . SER A 1 82 ? -14.970 -0.249 9.355 1.00 98.06 82 SER A N 1
ATOM 631 C CA . SER A 1 82 ? -16.149 -1.075 9.060 1.00 98.06 82 SER A CA 1
ATOM 632 C C . SER A 1 82 ? -15.815 -2.356 8.292 1.00 98.06 82 SER A C 1
ATOM 634 O O . SER A 1 82 ? -16.671 -3.234 8.173 1.00 98.06 82 SER A O 1
ATOM 636 N N . THR A 1 83 ? -14.581 -2.501 7.800 1.00 97.62 83 THR A N 1
ATOM 637 C CA . THR A 1 83 ? -14.124 -3.732 7.154 1.00 97.62 83 THR A CA 1
ATOM 638 C C . THR A 1 83 ? -13.819 -4.780 8.224 1.00 97.62 83 THR A C 1
ATOM 640 O O . THR A 1 83 ? -12.964 -4.569 9.083 1.00 97.62 83 THR A O 1
ATOM 643 N N . SER A 1 84 ? -14.511 -5.920 8.189 1.00 94.31 84 SER A N 1
ATOM 644 C CA . SER A 1 84 ? -14.299 -6.988 9.169 1.00 94.31 84 SER A CA 1
ATOM 645 C C . SER A 1 84 ? -13.000 -7.757 8.919 1.00 94.31 84 SER A C 1
ATOM 647 O O . SER A 1 84 ? -12.531 -7.876 7.785 1.00 94.31 84 SER A O 1
ATOM 649 N N . ASP A 1 85 ? -12.451 -8.325 9.993 1.00 95.75 85 ASP A N 1
ATOM 650 C CA . ASP A 1 85 ? -11.359 -9.308 9.953 1.00 95.75 85 ASP A CA 1
ATOM 651 C C . ASP A 1 85 ? -10.058 -8.807 9.301 1.00 95.75 85 ASP A C 1
ATOM 653 O O . ASP A 1 85 ? -9.276 -9.597 8.766 1.00 95.75 85 ASP A O 1
ATOM 657 N N . ILE A 1 86 ? -9.806 -7.496 9.349 1.00 98.19 86 ILE A N 1
ATOM 658 C CA . ILE A 1 86 ? -8.516 -6.915 8.970 1.00 98.19 86 ILE A CA 1
ATOM 659 C C . ILE A 1 86 ? -7.638 -6.681 10.200 1.00 98.19 86 ILE A C 1
ATOM 661 O O . ILE A 1 86 ? -8.112 -6.294 11.266 1.00 98.19 86 ILE A O 1
ATOM 665 N N . VAL A 1 87 ? -6.334 -6.891 10.039 1.00 97.75 87 VAL A N 1
ATOM 666 C CA . VAL A 1 87 ? -5.321 -6.624 11.076 1.00 97.75 87 VAL A CA 1
ATOM 667 C C . VAL A 1 87 ? -4.626 -5.278 10.874 1.00 97.75 87 VAL A C 1
ATOM 669 O O . VAL A 1 87 ? -3.973 -4.758 11.781 1.00 97.75 87 VAL A O 1
ATOM 672 N N . GLY A 1 88 ? -4.775 -4.696 9.684 1.00 98.31 88 GLY A N 1
ATOM 673 C CA . GLY A 1 88 ? -4.109 -3.461 9.323 1.00 98.31 88 GLY A CA 1
ATOM 674 C C . GLY A 1 88 ? -4.520 -2.896 7.973 1.00 98.31 88 GLY A C 1
ATOM 675 O O . GLY A 1 88 ? -5.399 -3.414 7.281 1.00 98.31 88 GLY A O 1
ATOM 676 N N . VAL A 1 89 ? -3.838 -1.820 7.603 1.00 98.75 89 VAL A N 1
ATOM 677 C CA . VAL A 1 89 ? -3.968 -1.132 6.320 1.00 98.75 89 VAL A CA 1
ATOM 678 C C . VAL A 1 89 ? -2.615 -1.070 5.637 1.00 98.75 89 VAL A C 1
ATOM 680 O O . VAL A 1 89 ? -1.581 -0.946 6.300 1.00 98.75 89 VAL A O 1
ATOM 683 N N . THR A 1 90 ? -2.629 -1.152 4.314 1.00 98.81 90 THR A N 1
ATOM 684 C CA . THR A 1 90 ? -1.463 -0.926 3.467 1.00 98.81 90 THR A CA 1
ATOM 685 C C . THR A 1 90 ? -1.738 0.195 2.473 1.00 98.81 90 THR A C 1
ATOM 687 O O . THR A 1 90 ? -2.724 0.160 1.737 1.00 98.81 90 THR A O 1
ATOM 690 N N . TYR A 1 91 ? -0.845 1.174 2.414 1.00 98.75 91 TYR A N 1
ATOM 691 C CA . TYR A 1 91 ? -0.837 2.202 1.379 1.00 98.75 91 TYR A CA 1
ATOM 692 C C . TYR A 1 91 ? 0.050 1.752 0.214 1.00 98.75 91 TYR A C 1
ATOM 694 O O . TYR A 1 91 ? 1.170 1.277 0.410 1.00 98.75 91 TYR A O 1
ATOM 702 N N . SER A 1 92 ? -0.462 1.857 -1.008 1.00 97.56 92 SER A N 1
ATOM 703 C CA . SER A 1 92 ? 0.260 1.512 -2.240 1.00 97.56 92 SER A CA 1
ATOM 704 C C . SER A 1 92 ? -0.268 2.358 -3.404 1.00 97.56 92 SER A C 1
ATOM 706 O O . SER A 1 92 ? -1.002 3.318 -3.183 1.00 97.56 92 SER A O 1
ATOM 708 N N . GLY A 1 93 ? 0.067 2.013 -4.644 1.00 95.25 93 GLY A N 1
ATOM 709 C CA . GLY A 1 93 ? -0.447 2.659 -5.852 1.00 95.25 93 GLY A CA 1
ATOM 710 C C . GLY A 1 93 ? 0.595 3.520 -6.546 1.00 95.25 93 GLY A C 1
ATOM 711 O O . GLY A 1 93 ? 1.632 2.995 -6.935 1.00 95.25 93 GLY A O 1
ATOM 712 N N . GLY A 1 94 ? 0.301 4.809 -6.724 1.00 94.75 94 GLY A N 1
ATOM 713 C CA . GLY A 1 94 ? 1.248 5.804 -7.222 1.00 94.75 94 GLY A CA 1
ATOM 714 C C . GLY A 1 94 ? 2.428 5.975 -6.261 1.00 94.75 94 GLY A C 1
ATOM 715 O O . GLY A 1 94 ? 3.368 5.189 -6.268 1.00 94.75 94 GLY A O 1
ATOM 716 N N . GLU A 1 95 ? 2.414 7.019 -5.438 1.00 95.75 95 GLU A N 1
ATOM 717 C CA . GLU A 1 95 ? 3.397 7.186 -4.365 1.00 95.75 95 GLU A CA 1
ATOM 718 C C . GLU A 1 95 ? 2.708 7.707 -3.095 1.00 95.75 95 GLU A C 1
ATOM 720 O O . GLU A 1 95 ? 2.358 8.890 -3.032 1.00 95.75 95 GLU A O 1
ATOM 725 N N . PRO A 1 96 ? 2.498 6.849 -2.074 1.00 97.50 96 PRO A N 1
ATOM 726 C CA . PRO A 1 96 ? 1.877 7.246 -0.811 1.00 97.50 96 PRO A CA 1
ATOM 727 C C . PRO A 1 96 ? 2.534 8.465 -0.160 1.00 97.50 96 PRO A C 1
ATOM 729 O O . PRO A 1 96 ? 1.837 9.321 0.386 1.00 97.50 96 PRO A O 1
ATOM 732 N N . PHE A 1 97 ? 3.858 8.604 -0.267 1.00 96.06 97 PHE A N 1
ATOM 733 C CA . PHE A 1 97 ? 4.571 9.723 0.349 1.00 96.06 97 PHE A CA 1
ATOM 734 C C . PHE A 1 97 ? 4.348 11.079 -0.332 1.00 96.06 97 PHE A C 1
ATOM 736 O O . PHE A 1 97 ? 4.655 12.101 0.277 1.00 96.06 97 PHE A O 1
ATOM 743 N N . GLU A 1 98 ? 3.732 11.138 -1.518 1.00 93.25 98 GLU A N 1
ATOM 744 C CA . GLU A 1 98 ? 3.248 12.419 -2.058 1.00 93.25 98 GLU A CA 1
ATOM 745 C C . GLU A 1 98 ? 2.035 12.950 -1.278 1.00 93.25 98 GLU A C 1
ATOM 747 O O . GLU A 1 98 ? 1.734 14.135 -1.350 1.00 93.25 98 GLU A O 1
ATOM 752 N N . GLN A 1 99 ? 1.358 12.099 -0.502 1.00 95.12 99 GLN A N 1
ATOM 753 C CA . GLN A 1 99 ? 0.155 12.420 0.277 1.00 95.12 99 GLN A CA 1
ATOM 754 C C . GLN A 1 99 ? 0.378 12.156 1.778 1.00 95.12 99 GLN A C 1
ATOM 756 O O . GLN A 1 99 ? -0.536 11.755 2.506 1.00 95.12 99 GLN A O 1
ATOM 761 N N . ALA A 1 100 ? 1.622 12.346 2.235 1.00 95.50 100 ALA A N 1
ATOM 762 C CA . ALA A 1 100 ? 2.092 11.936 3.557 1.00 95.50 100 ALA A CA 1
ATOM 763 C C . ALA A 1 100 ? 1.327 12.586 4.722 1.00 95.50 100 ALA A C 1
ATOM 765 O O . ALA A 1 100 ? 1.112 11.934 5.742 1.00 95.50 100 ALA A O 1
ATOM 766 N N . ASP A 1 101 ? 0.880 13.835 4.586 1.00 94.50 101 ASP A N 1
ATOM 767 C CA . ASP A 1 101 ? 0.167 14.520 5.668 1.00 94.50 101 ASP A CA 1
ATOM 768 C C . ASP A 1 101 ? -1.198 13.880 5.954 1.00 94.50 101 ASP A C 1
ATOM 770 O O . ASP A 1 101 ? -1.527 13.596 7.109 1.00 94.50 101 ASP A O 1
ATOM 774 N N . GLN A 1 102 ? -1.993 13.616 4.914 1.00 96.25 102 GLN A N 1
ATOM 775 C CA . GLN A 1 102 ? -3.329 13.032 5.063 1.00 96.25 102 GLN A CA 1
ATOM 776 C C . GLN A 1 102 ? -3.263 11.536 5.392 1.00 96.25 102 GLN A C 1
ATOM 778 O O . GLN A 1 102 ? -4.048 11.052 6.208 1.00 96.25 102 GLN A O 1
ATOM 783 N N . LEU A 1 103 ? -2.319 10.796 4.802 1.00 98.12 103 LEU A N 1
ATOM 784 C CA . LEU A 1 103 ? -2.116 9.384 5.143 1.00 98.12 103 LEU A CA 1
ATOM 785 C C . LEU A 1 103 ? -1.507 9.204 6.538 1.00 98.12 103 LEU A C 1
ATOM 787 O O . LEU A 1 103 ? -1.824 8.225 7.212 1.00 98.12 103 LEU A O 1
ATOM 791 N N . GLY A 1 104 ? -0.672 10.138 6.995 1.00 98.31 104 GLY A N 1
ATOM 792 C CA . GLY A 1 104 ? -0.163 10.160 8.365 1.00 98.31 104 GLY A CA 1
ATOM 793 C C . GLY A 1 104 ? -1.288 10.347 9.380 1.00 98.31 104 GLY A C 1
ATOM 794 O O . GLY A 1 104 ? -1.411 9.545 10.300 1.00 98.31 104 GLY A O 1
ATOM 795 N N . GLU A 1 105 ? -2.190 11.307 9.145 1.00 98.00 105 GLU A N 1
ATOM 796 C CA . GLU A 1 105 ? -3.396 11.476 9.972 1.00 98.00 105 GLU A CA 1
ATOM 797 C C . GLU A 1 105 ? -4.255 10.214 10.032 1.00 98.00 105 GLU A C 1
ATOM 799 O O . GLU A 1 105 ? -4.691 9.787 11.101 1.00 98.00 105 GLU A O 1
ATOM 804 N N . LEU A 1 106 ? -4.510 9.612 8.868 1.00 98.56 106 LEU A N 1
ATOM 805 C CA . LEU A 1 106 ? -5.278 8.379 8.782 1.00 98.56 106 LEU A CA 1
ATOM 806 C C . LEU A 1 106 ? -4.597 7.264 9.586 1.00 98.56 106 LEU A C 1
ATOM 808 O O . LEU A 1 106 ? -5.260 6.572 10.353 1.00 98.56 106 LEU A O 1
ATOM 812 N N . SER A 1 107 ? -3.277 7.131 9.457 1.00 98.75 107 SER A N 1
ATOM 813 C CA . SER A 1 107 ? -2.477 6.123 10.159 1.00 98.75 107 SER A CA 1
ATOM 814 C C . SER A 1 107 ? -2.548 6.279 11.674 1.00 98.75 107 SER A C 1
ATOM 816 O O . SER A 1 107 ? -2.845 5.307 12.363 1.00 98.75 107 SER A O 1
ATOM 818 N N . GLU A 1 108 ? -2.368 7.500 12.183 1.00 98.62 108 GLU A N 1
ATOM 819 C CA . GLU A 1 108 ? -2.481 7.823 13.613 1.00 98.62 108 GLU A CA 1
ATOM 820 C C . GLU A 1 108 ? -3.841 7.371 14.174 1.00 98.62 108 GLU A C 1
ATOM 822 O O . GLU A 1 108 ? -3.918 6.719 15.218 1.00 98.62 108 GLU A O 1
ATOM 827 N N . ARG A 1 109 ? -4.929 7.658 13.447 1.00 98.62 109 ARG A N 1
ATOM 828 C CA . ARG A 1 109 ? -6.294 7.272 13.839 1.00 98.62 109 ARG A CA 1
ATOM 829 C C . ARG A 1 109 ? -6.514 5.759 13.798 1.00 98.62 109 ARG A C 1
ATOM 831 O O . ARG A 1 109 ? -7.154 5.204 14.687 1.00 98.62 109 ARG A O 1
ATOM 838 N N . LEU A 1 110 ? -6.001 5.082 12.775 1.00 98.62 110 LEU A N 1
ATOM 839 C CA . LEU A 1 110 ? -6.136 3.630 12.627 1.00 98.62 110 LEU A CA 1
ATOM 840 C C . LEU A 1 110 ? -5.335 2.865 13.686 1.00 98.62 110 LEU A C 1
ATOM 842 O O . LEU A 1 110 ? -5.817 1.859 14.206 1.00 98.62 110 LEU A O 1
ATOM 846 N N . GLN A 1 111 ? -4.161 3.374 14.064 1.00 98.38 111 GLN A N 1
ATOM 847 C CA . GLN A 1 111 ? -3.367 2.817 15.158 1.00 98.38 111 GLN A CA 1
ATOM 848 C C . GLN A 1 111 ? -4.090 2.932 16.502 1.00 98.38 111 GLN A C 1
ATOM 850 O O . GLN A 1 111 ? -4.095 1.970 17.268 1.00 98.38 111 GLN A O 1
ATOM 855 N N . GLN A 1 112 ? -4.774 4.052 16.766 1.00 97.94 112 GLN A N 1
ATOM 856 C CA . GLN A 1 112 ? -5.629 4.199 17.955 1.00 97.94 112 GLN A CA 1
ATOM 857 C C . GLN A 1 112 ? -6.791 3.196 17.976 1.00 97.94 112 GLN A C 1
ATOM 859 O O . GLN A 1 112 ? -7.184 2.737 19.046 1.00 97.94 112 GLN A O 1
ATOM 864 N N . PHE A 1 113 ? -7.314 2.821 16.805 1.00 97.69 113 PHE A N 1
ATOM 865 C CA . PHE A 1 113 ? -8.324 1.767 16.670 1.00 97.69 113 PHE A CA 1
ATOM 866 C C . PHE A 1 113 ? -7.739 0.345 16.811 1.00 97.69 113 PHE A C 1
ATOM 868 O O . PHE A 1 113 ? -8.481 -0.621 16.966 1.00 97.69 113 PHE A O 1
ATOM 875 N N . GLY A 1 114 ? -6.411 0.198 16.790 1.00 97.75 114 GLY A N 1
ATOM 876 C CA . GLY A 1 114 ? -5.714 -1.078 16.959 1.00 97.75 114 GLY A CA 1
ATOM 877 C C . GLY A 1 114 ? -5.256 -1.744 15.659 1.00 97.75 114 GLY A C 1
ATOM 878 O O . GLY A 1 114 ? -4.724 -2.855 15.709 1.00 97.75 114 GLY A O 1
ATOM 879 N N . LEU A 1 115 ? -5.393 -1.086 14.505 1.00 98.50 115 LEU A N 1
ATOM 880 C CA . LEU A 1 115 ? -4.922 -1.584 13.205 1.00 98.50 115 LEU A CA 1
ATOM 881 C C . LEU A 1 115 ? -3.451 -1.217 12.975 1.00 98.50 115 LEU A C 1
ATOM 883 O O . LEU A 1 115 ? -3.022 -0.134 13.361 1.00 98.50 115 LEU A O 1
ATOM 887 N N . SER A 1 116 ? -2.658 -2.121 12.383 1.00 98.44 116 SER A N 1
ATOM 888 C CA . SER A 1 116 ? -1.291 -1.771 11.960 1.00 98.44 116 SER A CA 1
ATOM 889 C C . SER A 1 116 ? -1.276 -1.058 10.613 1.00 98.44 116 SER A C 1
ATOM 891 O O . SER A 1 116 ? -2.191 -1.210 9.802 1.00 98.44 116 SER A O 1
ATOM 893 N N . THR A 1 117 ? -0.218 -0.310 10.337 1.00 98.75 117 THR A N 1
ATOM 894 C CA . THR A 1 117 ? -0.072 0.507 9.126 1.00 98.75 117 THR A CA 1
ATOM 895 C C . THR A 1 117 ? 1.176 0.098 8.351 1.00 98.75 117 THR A C 1
ATOM 897 O O . THR A 1 117 ? 2.264 -0.070 8.900 1.00 98.75 117 THR A O 1
ATOM 900 N N . ALA A 1 118 ? 1.024 -0.082 7.044 1.00 98.75 118 ALA A N 1
ATOM 901 C CA . ALA A 1 118 ? 2.116 -0.409 6.142 1.00 98.75 118 ALA A CA 1
ATOM 902 C C . ALA A 1 118 ? 2.101 0.518 4.925 1.00 98.75 118 ALA A C 1
ATOM 904 O O . ALA A 1 118 ? 1.037 0.983 4.517 1.00 98.75 118 ALA A O 1
ATOM 905 N N . SER A 1 119 ? 3.255 0.764 4.310 1.00 98.75 119 SER A N 1
ATOM 906 C CA . SER A 1 119 ? 3.320 1.469 3.026 1.00 98.75 119 SER A CA 1
ATOM 907 C C . SER A 1 119 ? 4.348 0.841 2.104 1.00 98.75 119 SER A C 1
ATOM 909 O O . SER A 1 119 ? 5.470 0.568 2.525 1.00 98.75 119 SER A O 1
ATOM 911 N N . TYR A 1 120 ? 3.988 0.692 0.834 1.00 98.25 120 TYR A N 1
ATOM 912 C CA . TYR A 1 120 ? 4.964 0.606 -0.246 1.00 98.25 120 TYR A CA 1
ATOM 913 C C . TYR A 1 120 ? 5.426 2.020 -0.611 1.00 98.25 120 TYR A C 1
ATOM 915 O O . TYR A 1 120 ? 4.633 2.961 -0.541 1.00 98.25 120 TYR A O 1
ATOM 923 N N . SER A 1 121 ? 6.688 2.183 -0.993 1.00 96.94 121 SER A N 1
ATOM 924 C CA . SER A 1 121 ? 7.201 3.443 -1.534 1.00 96.94 121 SER A CA 1
ATOM 925 C C . SER A 1 121 ? 8.317 3.183 -2.534 1.00 96.94 121 SER A C 1
ATOM 927 O O . SER A 1 121 ? 9.163 2.313 -2.323 1.00 96.94 121 SER A O 1
ATOM 929 N N . GLY A 1 122 ? 8.346 3.966 -3.612 1.00 93.94 122 GLY A N 1
ATOM 930 C CA . GLY A 1 122 ? 9.479 3.982 -4.530 1.00 93.94 122 GLY A CA 1
ATOM 931 C C . GLY A 1 122 ? 10.707 4.666 -3.925 1.00 93.94 122 GLY A C 1
ATOM 932 O O . GLY A 1 122 ? 11.830 4.400 -4.360 1.00 93.94 122 GLY A O 1
ATOM 933 N N . TYR A 1 123 ? 10.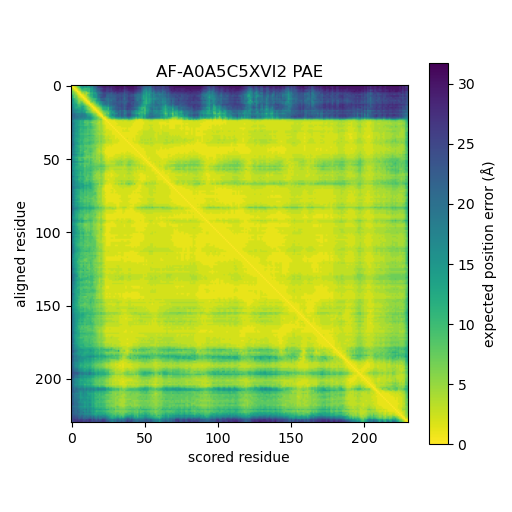517 5.524 -2.917 1.00 92.75 123 TYR A N 1
ATOM 934 C CA . TYR A 1 123 ? 11.610 6.140 -2.172 1.00 92.75 123 TYR A CA 1
ATOM 935 C C . TYR A 1 123 ? 12.324 5.120 -1.288 1.00 92.75 123 TYR A C 1
ATOM 937 O O . TYR A 1 123 ? 11.733 4.175 -0.770 1.00 92.75 123 TYR A O 1
ATOM 945 N N . ARG A 1 124 ? 13.624 5.341 -1.082 1.00 94.62 124 ARG A N 1
ATOM 946 C CA . ARG A 1 124 ? 14.387 4.637 -0.050 1.00 94.62 124 ARG A CA 1
ATOM 947 C C . ARG A 1 124 ? 14.124 5.267 1.306 1.00 94.62 124 ARG A C 1
ATOM 949 O O . ARG A 1 124 ? 14.012 6.488 1.409 1.00 94.62 124 ARG A O 1
ATOM 956 N N . ARG A 1 125 ? 14.159 4.457 2.365 1.00 96.12 125 ARG A N 1
ATOM 957 C CA . ARG A 1 125 ? 14.031 4.908 3.757 1.00 96.12 125 ARG A CA 1
ATOM 958 C C . ARG A 1 125 ? 14.958 6.080 4.083 1.00 96.12 125 ARG A C 1
ATOM 960 O O . ARG A 1 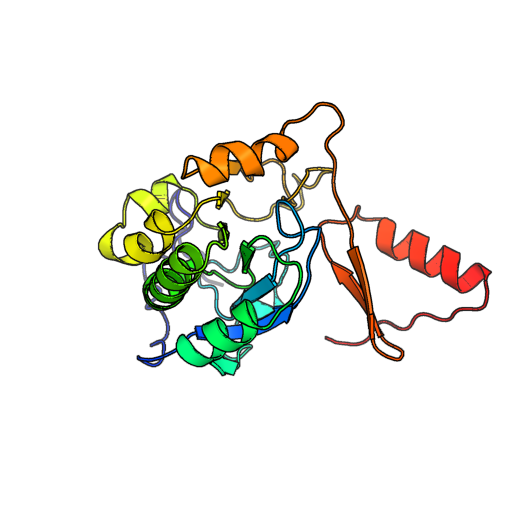125 ? 14.542 6.999 4.776 1.00 96.12 125 ARG A O 1
ATOM 967 N N . ALA A 1 126 ? 16.187 6.072 3.565 1.00 93.38 126 ALA A N 1
ATOM 968 C CA . ALA A 1 126 ? 17.142 7.160 3.772 1.00 93.38 126 ALA A CA 1
ATOM 969 C C . ALA A 1 126 ? 16.615 8.519 3.270 1.00 93.38 126 ALA A C 1
ATOM 971 O O . ALA A 1 126 ? 16.754 9.513 3.976 1.00 93.38 126 ALA A O 1
ATOM 972 N N . ALA A 1 127 ? 15.958 8.554 2.106 1.00 89.56 127 ALA A N 1
ATOM 973 C CA . ALA A 1 127 ? 15.358 9.771 1.558 1.00 89.56 127 ALA A CA 1
ATOM 974 C C . ALA A 1 127 ? 14.157 10.231 2.398 1.00 89.56 127 ALA A C 1
ATOM 976 O O . ALA A 1 127 ? 14.043 11.405 2.740 1.00 89.56 127 ALA A O 1
ATOM 977 N N . LEU A 1 128 ? 13.312 9.283 2.821 1.00 92.31 128 LEU A N 1
ATOM 978 C CA . LEU A 1 128 ? 12.155 9.568 3.674 1.00 92.31 128 LEU A CA 1
ATOM 979 C C . LEU A 1 128 ? 12.563 10.190 5.019 1.00 92.31 128 LEU A C 1
ATOM 981 O O . LEU A 1 128 ? 11.945 11.149 5.479 1.00 92.31 128 LEU A O 1
ATOM 985 N N . VAL A 1 129 ? 13.634 9.673 5.628 1.00 93.38 129 VAL A N 1
ATOM 986 C CA . VAL A 1 129 ? 14.189 10.179 6.895 1.00 93.38 129 VAL A CA 1
ATOM 987 C C . VAL A 1 129 ? 14.901 11.524 6.719 1.00 93.38 129 VAL A C 1
ATOM 989 O O . VAL A 1 129 ? 14.907 12.327 7.651 1.00 93.38 129 VAL A O 1
ATOM 992 N N . ALA A 1 130 ? 15.488 11.790 5.549 1.00 90.88 130 ALA A N 1
ATOM 993 C CA . ALA A 1 130 ? 16.186 13.044 5.266 1.00 90.88 130 ALA A CA 1
ATOM 994 C C . ALA A 1 130 ? 15.237 14.251 5.125 1.00 90.88 130 ALA A C 1
ATOM 996 O O . ALA A 1 130 ? 15.650 15.382 5.384 1.00 90.88 130 ALA A O 1
ATOM 997 N N . GLU A 1 131 ? 13.963 14.027 4.785 1.00 89.75 131 GLU A N 1
ATOM 998 C CA . GLU A 1 131 ? 12.947 15.077 4.624 1.00 89.75 131 GLU A CA 1
ATOM 999 C C . GLU A 1 131 ? 11.778 14.946 5.630 1.00 89.75 131 GLU A C 1
ATOM 1001 O O . GLU A 1 131 ? 10.610 14.828 5.242 1.00 89.75 131 GLU A O 1
ATOM 1006 N N . PRO A 1 132 ? 12.025 15.031 6.952 1.00 91.38 132 PRO A N 1
ATOM 1007 C CA . PRO A 1 132 ? 10.997 14.782 7.966 1.00 91.38 132 PRO A CA 1
ATOM 1008 C C . PRO A 1 132 ? 9.847 15.798 7.929 1.00 91.38 132 PRO A C 1
ATOM 1010 O O . PRO A 1 132 ? 8.739 15.480 8.347 1.00 91.38 132 PRO A O 1
ATOM 1013 N N . LYS A 1 133 ? 10.071 17.009 7.400 1.00 88.56 133 LYS A N 1
ATOM 1014 C CA . LYS A 1 133 ? 8.998 17.998 7.202 1.00 88.56 133 LYS A CA 1
ATOM 1015 C C . LYS A 1 133 ? 8.010 17.593 6.108 1.00 88.56 133 LYS A C 1
ATOM 1017 O O . LYS A 1 133 ? 6.857 17.990 6.188 1.00 88.56 133 LYS A O 1
ATOM 1022 N N . ARG A 1 134 ? 8.470 16.859 5.091 1.00 87.94 134 ARG A N 1
ATOM 1023 C CA . ARG A 1 134 ? 7.655 16.435 3.946 1.00 87.94 134 ARG A CA 1
ATOM 1024 C C . ARG A 1 134 ? 7.026 15.066 4.184 1.00 87.94 134 ARG A C 1
ATOM 1026 O O . ARG A 1 134 ? 5.866 14.862 3.860 1.00 87.94 134 ARG A O 1
ATOM 1033 N N . PHE A 1 135 ? 7.789 14.135 4.753 1.00 94.25 135 PHE A N 1
ATOM 1034 C CA . PHE A 1 135 ? 7.402 12.723 4.839 1.00 94.25 135 PHE A CA 1
ATOM 1035 C C . PHE A 1 135 ? 7.165 12.223 6.264 1.00 94.25 135 PHE A C 1
ATOM 1037 O O . PHE A 1 135 ? 6.622 11.134 6.455 1.00 94.25 135 PHE A O 1
ATOM 1044 N N . GLY A 1 136 ? 7.569 13.000 7.273 1.00 95.62 136 GLY A N 1
ATOM 1045 C CA . GLY A 1 136 ? 7.671 12.528 8.650 1.00 95.62 136 GLY A CA 1
ATOM 1046 C C . GLY A 1 136 ? 6.345 12.098 9.259 1.00 95.62 136 GLY A C 1
ATOM 1047 O O . GLY A 1 136 ? 6.336 11.127 10.009 1.00 95.62 136 GLY A O 1
ATOM 1048 N N . ARG A 1 137 ? 5.225 12.755 8.925 1.00 97.88 137 ARG A N 1
ATOM 1049 C CA . ARG A 1 137 ? 3.924 12.399 9.512 1.00 97.88 137 ARG A CA 1
ATOM 1050 C C . ARG A 1 137 ? 3.510 10.973 9.153 1.00 97.88 137 ARG A C 1
ATOM 1052 O O . ARG A 1 137 ? 3.213 10.190 10.046 1.00 97.88 137 ARG A O 1
ATOM 1059 N N . LEU A 1 138 ? 3.563 10.615 7.868 1.00 98.56 138 LEU A N 1
ATOM 1060 C CA . LEU A 1 138 ? 3.321 9.237 7.444 1.00 98.56 138 LEU A CA 1
ATOM 1061 C C . LEU A 1 138 ? 4.410 8.304 7.970 1.00 98.56 138 LEU A C 1
ATOM 1063 O O . LEU A 1 138 ? 4.084 7.328 8.631 1.00 98.56 138 LEU A O 1
ATOM 1067 N N . TYR A 1 139 ? 5.689 8.612 7.728 1.00 98.62 139 TYR A N 1
ATOM 1068 C CA . TYR A 1 139 ? 6.797 7.716 8.081 1.00 98.62 139 TYR A CA 1
ATOM 1069 C C . TYR A 1 139 ? 6.792 7.315 9.564 1.00 98.62 139 TYR A C 1
ATOM 1071 O O . TYR A 1 139 ? 6.963 6.140 9.879 1.00 98.62 139 TYR A O 1
ATOM 1079 N N . ASN A 1 140 ? 6.553 8.267 10.471 1.00 98.50 140 ASN A N 1
ATOM 1080 C CA . ASN A 1 140 ? 6.532 8.010 11.913 1.00 98.50 140 ASN A CA 1
ATOM 1081 C C . ASN A 1 140 ? 5.289 7.234 12.375 1.00 98.50 140 ASN A C 1
ATOM 1083 O O . ASN A 1 140 ? 5.320 6.633 13.445 1.00 98.50 140 ASN A O 1
ATOM 1087 N N . ALA A 1 141 ? 4.209 7.252 11.592 1.00 98.50 141 ALA A N 1
ATOM 1088 C CA . ALA A 1 141 ? 2.967 6.543 11.883 1.00 98.50 141 ALA A CA 1
ATOM 1089 C C . ALA A 1 141 ? 2.899 5.153 11.223 1.00 98.50 141 ALA A C 1
ATOM 1091 O O . ALA A 1 141 ? 1.864 4.496 11.315 1.00 98.50 141 ALA A O 1
ATOM 1092 N N . LEU A 1 142 ? 3.956 4.703 10.534 1.00 98.69 142 LEU A N 1
ATOM 1093 C CA . LEU A 1 142 ? 4.022 3.376 9.917 1.00 98.69 142 LEU A CA 1
ATOM 1094 C C . LEU A 1 142 ? 4.564 2.319 10.886 1.00 98.69 142 LEU A C 1
ATOM 1096 O O . LEU A 1 142 ? 5.556 2.539 11.577 1.00 98.69 142 LEU A O 1
ATOM 1100 N N . ASP A 1 143 ? 3.967 1.129 10.858 1.00 98.69 143 ASP A N 1
ATOM 1101 C CA . ASP A 1 143 ? 4.531 -0.074 11.475 1.00 98.69 143 ASP A CA 1
ATOM 1102 C C . ASP A 1 143 ? 5.497 -0.794 10.520 1.00 98.69 143 ASP A C 1
ATOM 1104 O O . ASP A 1 143 ? 6.514 -1.338 10.959 1.00 98.69 143 ASP A O 1
ATOM 1108 N N . ILE A 1 144 ? 5.199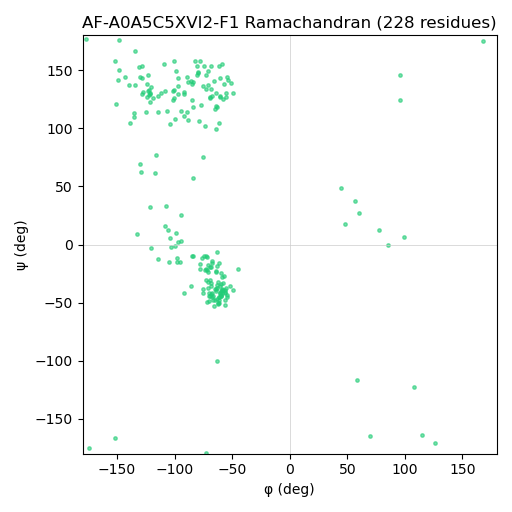 -0.792 9.215 1.00 98.69 144 ILE A N 1
ATOM 1109 C CA . ILE A 1 144 ? 5.988 -1.470 8.175 1.00 98.69 144 ILE A CA 1
ATOM 1110 C C . ILE A 1 144 ? 6.193 -0.546 6.966 1.00 98.69 144 ILE A C 1
ATOM 1112 O O . ILE A 1 144 ? 5.264 0.101 6.486 1.00 98.69 144 ILE A O 1
ATOM 1116 N N . LEU A 1 145 ? 7.407 -0.522 6.420 1.00 98.69 145 LEU A N 1
ATOM 1117 C CA . LEU A 1 145 ? 7.723 0.148 5.157 1.00 98.69 145 LEU A CA 1
ATOM 1118 C C . LEU A 1 145 ? 8.349 -0.856 4.190 1.00 98.69 145 LEU A C 1
ATOM 1120 O O . LEU A 1 145 ? 9.352 -1.476 4.525 1.00 98.69 145 LEU A O 1
ATOM 1124 N N . ILE A 1 146 ? 7.801 -0.970 2.984 1.00 98.06 146 ILE A N 1
ATOM 1125 C CA . ILE A 1 146 ? 8.421 -1.680 1.866 1.00 98.06 146 ILE A CA 1
ATOM 1126 C C . ILE A 1 146 ? 8.985 -0.625 0.918 1.00 98.06 146 ILE A C 1
ATOM 1128 O O . ILE A 1 146 ? 8.232 0.054 0.220 1.00 98.06 146 ILE A O 1
ATOM 1132 N N . ASP A 1 147 ? 10.303 -0.440 0.948 1.00 96.56 147 ASP A N 1
ATOM 1133 C CA . ASP A 1 147 ? 10.982 0.649 0.240 1.00 96.56 147 ASP A CA 1
ATOM 1134 C C . ASP A 1 147 ? 11.619 0.205 -1.081 1.00 96.56 147 ASP A C 1
ATOM 1136 O O . ASP A 1 147 ? 11.953 -0.967 -1.268 1.00 96.56 147 ASP A O 1
ATOM 1140 N N . GLY A 1 148 ? 11.830 1.172 -1.973 1.00 94.12 148 GLY A N 1
ATOM 1141 C CA . GLY A 1 148 ? 12.494 0.991 -3.258 1.00 94.12 148 GLY A CA 1
ATOM 1142 C C . GLY A 1 148 ? 11.540 0.760 -4.431 1.00 94.12 148 GLY A C 1
ATOM 1143 O O . GLY A 1 148 ? 10.497 0.115 -4.328 1.00 94.12 148 GLY A O 1
ATOM 1144 N N . GLU A 1 149 ? 11.940 1.276 -5.593 1.00 91.69 149 GLU A N 1
ATOM 1145 C CA . GLU A 1 149 ? 11.231 1.058 -6.853 1.00 91.69 149 GLU A CA 1
ATOM 1146 C C . GLU A 1 149 ? 11.172 -0.423 -7.245 1.00 91.69 149 GLU A C 1
ATOM 1148 O O . GLU A 1 149 ? 12.064 -1.209 -6.916 1.00 91.69 149 GLU A O 1
ATOM 1153 N N . TYR A 1 150 ? 10.154 -0.781 -8.019 1.00 92.69 150 TYR A N 1
ATOM 1154 C CA . TYR A 1 150 ? 10.126 -2.069 -8.694 1.00 92.69 150 TYR A CA 1
ATOM 1155 C C . TYR A 1 150 ? 11.126 -2.088 -9.860 1.00 92.69 150 TYR A C 1
ATOM 1157 O O . TYR A 1 150 ? 11.160 -1.166 -10.682 1.00 92.69 150 TYR A O 1
ATOM 1165 N N . ARG A 1 151 ? 11.907 -3.167 -9.947 1.00 92.62 151 ARG A N 1
ATOM 1166 C CA . ARG A 1 151 ? 12.890 -3.442 -11.001 1.00 92.62 151 ARG A CA 1
ATOM 1167 C C . ARG A 1 151 ? 12.594 -4.790 -11.631 1.00 92.62 151 ARG A C 1
ATOM 1169 O O . ARG A 1 151 ? 12.726 -5.828 -10.982 1.00 92.62 151 ARG A O 1
ATOM 1176 N N . LYS A 1 152 ? 12.214 -4.778 -12.908 1.00 90.56 152 LYS A N 1
ATOM 1177 C CA . LYS A 1 152 ? 11.827 -5.988 -13.644 1.00 90.56 152 LYS A CA 1
ATOM 1178 C C . LYS A 1 152 ? 12.958 -7.021 -13.680 1.00 90.56 152 LYS A C 1
ATOM 1180 O O . LYS A 1 152 ? 12.707 -8.211 -13.557 1.00 90.56 152 LYS A O 1
ATOM 1185 N N . GLU A 1 153 ? 14.195 -6.564 -13.813 1.00 92.75 153 GLU A N 1
ATOM 1186 C CA . GLU A 1 153 ? 15.409 -7.381 -13.834 1.00 92.75 153 GLU A CA 1
ATOM 1187 C C . GLU A 1 153 ? 15.745 -8.035 -12.487 1.00 92.75 153 GLU A C 1
ATOM 1189 O O . GLU A 1 153 ? 16.498 -9.003 -12.451 1.00 92.75 153 GLU A O 1
ATOM 1194 N N . ALA A 1 154 ? 15.190 -7.516 -11.392 1.00 93.81 154 ALA A N 1
ATOM 1195 C CA . ALA A 1 154 ? 15.339 -8.070 -10.053 1.00 93.81 154 ALA A CA 1
ATOM 1196 C C . ALA A 1 154 ? 14.037 -8.716 -9.561 1.00 93.81 154 ALA A C 1
ATOM 1198 O O . ALA A 1 154 ? 13.886 -8.911 -8.356 1.00 93.81 154 ALA A O 1
ATOM 1199 N N . HIS A 1 155 ? 13.086 -8.997 -10.458 1.00 93.25 155 HIS A N 1
ATOM 1200 C CA . HIS A 1 155 ? 11.866 -9.716 -10.113 1.00 93.25 155 HIS A CA 1
ATOM 1201 C C . HIS A 1 155 ? 12.194 -11.113 -9.581 1.00 93.25 155 HIS A C 1
ATOM 1203 O O . HIS A 1 155 ? 13.126 -11.767 -10.053 1.00 93.25 155 HIS A O 1
ATOM 1209 N N . GLY A 1 156 ? 11.433 -11.568 -8.593 1.00 90.88 156 GLY A N 1
ATOM 1210 C CA . GLY A 1 156 ? 11.629 -12.882 -8.004 1.00 90.88 156 GLY A CA 1
ATOM 1211 C C . GLY A 1 156 ? 10.590 -13.205 -6.936 1.00 90.88 156 GLY A C 1
ATOM 1212 O O . GLY A 1 156 ? 9.778 -12.344 -6.588 1.00 90.88 156 GLY A O 1
ATOM 1213 N N . PRO A 1 157 ? 10.649 -14.428 -6.384 1.00 91.00 157 PRO A N 1
ATOM 1214 C CA . PRO A 1 157 ? 9.576 -14.996 -5.582 1.00 91.00 157 PRO A CA 1
ATOM 1215 C C . PRO A 1 157 ? 9.642 -14.547 -4.121 1.00 91.00 157 PRO A C 1
ATOM 1217 O O . PRO A 1 157 ? 9.759 -15.358 -3.198 1.00 91.00 157 PRO A O 1
ATOM 1220 N N . TYR A 1 158 ? 9.610 -13.234 -3.911 1.00 92.25 158 TYR A N 1
ATOM 1221 C CA . TYR A 1 158 ? 9.700 -12.615 -2.598 1.00 92.25 158 TYR A CA 1
ATOM 1222 C C . TYR A 1 158 ? 8.319 -12.445 -1.980 1.00 92.25 158 TYR A C 1
ATOM 1224 O O . TYR A 1 158 ? 7.342 -12.102 -2.649 1.00 92.25 158 TYR A O 1
ATOM 1232 N N . LYS A 1 159 ? 8.249 -12.621 -0.665 1.00 92.31 159 LYS A N 1
ATOM 1233 C CA . LYS A 1 159 ? 7.052 -12.280 0.084 1.00 92.31 159 LYS A CA 1
ATOM 1234 C C . LYS A 1 159 ? 6.911 -10.751 0.139 1.00 92.31 159 LYS A C 1
ATOM 1236 O O . LYS A 1 159 ? 7.891 -10.019 0.193 1.00 92.31 159 LYS A O 1
ATOM 1241 N N . TRP A 1 160 ? 5.685 -10.266 -0.060 1.00 93.50 160 TRP A N 1
ATOM 1242 C CA . TRP A 1 160 ? 5.284 -8.846 -0.003 1.00 93.50 160 TRP A CA 1
ATOM 1243 C C . TRP A 1 160 ? 6.146 -7.819 -0.767 1.00 93.50 160 TRP A C 1
ATOM 1245 O O . TRP A 1 160 ? 6.061 -6.623 -0.495 1.00 93.50 160 TRP A O 1
ATOM 1255 N N . ARG A 1 161 ? 6.979 -8.224 -1.724 1.00 93.56 161 ARG A N 1
ATOM 1256 C CA . ARG A 1 161 ? 7.732 -7.311 -2.593 1.00 93.56 161 ARG A CA 1
ATOM 1257 C C . ARG A 1 161 ? 7.921 -7.941 -3.961 1.00 93.56 161 ARG A C 1
ATOM 1259 O O . ARG A 1 161 ? 7.979 -9.156 -4.087 1.00 93.56 161 ARG A O 1
ATOM 1266 N N . GLY A 1 162 ? 8.010 -7.103 -4.985 1.00 91.94 162 GLY A N 1
ATOM 1267 C CA . GLY A 1 162 ? 8.110 -7.560 -6.368 1.00 91.94 162 GLY A CA 1
ATOM 1268 C C . GLY A 1 162 ? 9.538 -7.648 -6.884 1.00 91.94 162 GLY A C 1
ATOM 1269 O O . GLY A 1 162 ? 9.759 -8.245 -7.932 1.00 91.94 162 GLY A O 1
ATOM 1270 N N . SER A 1 163 ? 10.505 -7.034 -6.198 1.00 94.06 163 SER A N 1
ATOM 1271 C CA . SER A 1 163 ? 11.892 -6.982 -6.665 1.00 94.06 163 SER A CA 1
ATOM 1272 C C . SER A 1 163 ? 12.902 -7.090 -5.528 1.00 94.06 163 SER A C 1
ATOM 1274 O O . SER A 1 163 ? 12.707 -6.531 -4.449 1.00 94.06 163 SER A O 1
ATOM 1276 N N . GLY A 1 164 ? 14.028 -7.758 -5.784 1.00 94.88 164 GLY A N 1
ATOM 1277 C CA . GLY A 1 164 ? 15.058 -8.047 -4.782 1.00 94.88 164 GLY A CA 1
ATOM 1278 C C . GLY A 1 164 ? 15.812 -6.819 -4.274 1.00 94.88 164 GLY A C 1
ATOM 1279 O O . GLY A 1 164 ? 16.481 -6.886 -3.248 1.00 94.88 164 GLY A O 1
ATOM 1280 N N . ASN A 1 165 ? 15.697 -5.678 -4.960 1.00 94.62 165 ASN A N 1
ATOM 1281 C CA . ASN A 1 165 ? 16.221 -4.411 -4.462 1.00 94.62 165 ASN A CA 1
ATOM 1282 C C . ASN A 1 165 ? 15.327 -3.782 -3.386 1.00 94.62 165 ASN A C 1
ATOM 1284 O O . ASN A 1 165 ? 15.797 -2.853 -2.729 1.00 94.62 165 ASN A O 1
ATOM 1288 N N . GLN A 1 166 ? 14.070 -4.209 -3.244 1.00 95.62 166 GLN A N 1
ATOM 1289 C CA . GLN A 1 166 ? 13.136 -3.653 -2.269 1.00 95.62 166 GLN A CA 1
ATOM 1290 C C . GLN A 1 166 ? 13.395 -4.225 -0.874 1.00 95.62 166 GLN A C 1
ATOM 1292 O O . GLN A 1 166 ? 13.807 -5.376 -0.734 1.00 95.62 166 GLN A O 1
ATOM 1297 N N . VAL A 1 167 ? 13.148 -3.429 0.167 1.00 96.00 167 VAL A N 1
ATOM 1298 C CA . VAL A 1 167 ? 13.454 -3.817 1.555 1.00 96.00 167 VAL A CA 1
ATOM 1299 C C . VAL A 1 167 ? 12.229 -3.640 2.442 1.00 96.00 167 VAL A C 1
ATOM 1301 O O . VAL A 1 167 ? 11.609 -2.580 2.432 1.00 96.00 167 VAL A O 1
ATOM 1304 N N . VAL A 1 168 ? 11.908 -4.668 3.234 1.00 97.25 168 VAL A N 1
ATOM 1305 C CA . VAL A 1 168 ? 10.845 -4.621 4.248 1.00 97.25 168 VAL A CA 1
ATOM 1306 C C . VAL A 1 168 ? 11.453 -4.182 5.580 1.00 97.25 168 VAL A C 1
ATOM 1308 O O . VAL A 1 168 ? 12.214 -4.922 6.207 1.00 97.25 168 VAL A O 1
ATOM 1311 N N . HIS A 1 169 ? 11.109 -2.977 6.021 1.00 97.56 169 HIS A N 1
ATOM 1312 C CA . HIS A 1 169 ? 11.528 -2.385 7.288 1.00 97.56 169 HIS A CA 1
ATOM 1313 C C . HIS A 1 169 ? 10.411 -2.514 8.322 1.00 97.56 169 HIS A C 1
ATOM 1315 O O . HIS A 1 169 ? 9.302 -2.031 8.101 1.00 97.56 169 HIS A O 1
ATOM 1321 N N . ALA A 1 170 ? 10.725 -3.093 9.478 1.00 97.56 170 ALA A N 1
ATOM 1322 C CA . ALA A 1 170 ? 9.888 -2.992 10.667 1.00 97.56 170 ALA A CA 1
ATOM 1323 C C . ALA A 1 170 ? 10.211 -1.685 11.409 1.00 97.56 170 ALA A C 1
ATOM 1325 O O . ALA A 1 170 ? 11.348 -1.481 11.840 1.00 97.56 170 ALA A O 1
ATOM 1326 N N . LEU A 1 171 ? 9.226 -0.796 11.536 1.00 97.69 171 LEU A N 1
ATOM 1327 C CA . LEU A 1 171 ? 9.399 0.557 12.082 1.00 97.69 171 LEU A CA 1
ATOM 1328 C C . LEU A 1 171 ? 8.861 0.713 13.512 1.00 97.69 171 LEU A C 1
ATOM 1330 O O . LEU A 1 171 ? 9.232 1.661 14.201 1.00 97.69 171 LEU A O 1
ATOM 1334 N N . SER A 1 172 ? 8.056 -0.239 13.987 1.00 97.56 172 SER A N 1
ATOM 1335 C CA . SER A 1 172 ? 7.503 -0.266 15.343 1.00 97.56 172 SER A CA 1
ATOM 1336 C C . SER A 1 172 ? 7.628 -1.660 15.977 1.00 97.56 172 SER A C 1
ATOM 1338 O O . SER A 1 172 ? 7.843 -2.639 15.257 1.00 97.56 172 SER A O 1
ATOM 1340 N N . PRO A 1 173 ? 7.430 -1.810 17.302 1.00 96.62 173 PRO A N 1
ATOM 1341 C CA . PRO A 1 173 ? 7.350 -3.127 17.936 1.00 96.62 173 PRO A CA 1
ATOM 1342 C C . PRO A 1 173 ? 6.283 -4.044 17.316 1.00 96.62 173 PRO A C 1
ATOM 1344 O O . PRO A 1 173 ? 6.522 -5.239 17.156 1.00 96.62 173 PRO A O 1
ATOM 1347 N N . LYS A 1 174 ? 5.126 -3.493 16.918 1.00 95.69 174 LYS A N 1
ATOM 1348 C CA . LYS A 1 174 ? 4.069 -4.253 16.235 1.00 95.69 174 LYS A CA 1
ATOM 1349 C C . LYS A 1 174 ? 4.538 -4.706 14.851 1.00 95.69 174 LYS A C 1
ATOM 1351 O O . LYS A 1 174 ? 4.418 -5.883 14.519 1.00 95.69 174 LYS A O 1
ATOM 1356 N N . GLY A 1 175 ? 5.178 -3.808 14.100 1.00 96.38 175 GLY A N 1
ATOM 1357 C CA . GLY A 1 175 ? 5.801 -4.120 12.816 1.00 96.38 175 GLY A CA 1
ATOM 1358 C C . GLY A 1 175 ? 6.904 -5.175 12.911 1.00 96.38 175 GLY A C 1
ATOM 1359 O O . GLY A 1 175 ? 7.011 -6.009 12.022 1.00 96.38 175 GLY A O 1
ATOM 1360 N N . MET A 1 176 ? 7.693 -5.204 13.992 1.00 95.31 176 MET A N 1
ATOM 1361 C CA . MET A 1 176 ? 8.732 -6.228 14.201 1.00 95.31 176 MET A CA 1
ATOM 1362 C C . MET A 1 176 ? 8.141 -7.630 14.357 1.00 95.31 176 MET A C 1
ATOM 1364 O O . MET A 1 176 ? 8.710 -8.596 13.852 1.00 95.31 176 MET A O 1
ATOM 1368 N N . VAL A 1 177 ? 7.000 -7.743 15.041 1.00 94.81 177 VAL A N 1
ATOM 1369 C CA . VAL A 1 177 ? 6.281 -9.016 15.179 1.00 94.81 177 VAL A CA 1
ATOM 1370 C C . VAL A 1 177 ? 5.663 -9.422 13.843 1.00 94.81 177 VAL A C 1
ATOM 1372 O O . VAL A 1 177 ? 5.846 -10.554 13.400 1.00 94.81 177 VAL A O 1
ATOM 1375 N N . GLU A 1 178 ? 4.964 -8.499 13.185 1.00 93.94 178 GLU A N 1
ATOM 1376 C CA . GLU A 1 178 ? 4.218 -8.778 11.956 1.00 93.94 178 GLU A CA 1
ATOM 1377 C C . GLU A 1 178 ? 5.126 -9.043 10.743 1.00 93.94 178 GLU A C 1
ATOM 1379 O O . GLU A 1 178 ? 4.881 -9.976 9.978 1.00 93.94 178 GLU A O 1
ATOM 1384 N N . ALA A 1 179 ? 6.203 -8.270 10.574 1.00 93.31 179 ALA A N 1
ATOM 1385 C CA . ALA A 1 179 ? 7.110 -8.395 9.435 1.00 93.31 179 ALA A CA 1
ATOM 1386 C C . ALA A 1 179 ? 8.023 -9.626 9.517 1.00 93.31 179 ALA A C 1
ATOM 1388 O O . ALA A 1 179 ? 8.684 -9.953 8.537 1.00 93.31 179 ALA A O 1
ATOM 1389 N N . ARG A 1 180 ? 8.070 -10.333 10.656 1.00 90.12 180 ARG A N 1
ATOM 1390 C CA . ARG A 1 180 ? 8.925 -11.517 10.829 1.00 90.12 180 ARG A CA 1
ATOM 1391 C C . ARG A 1 180 ? 8.664 -12.586 9.766 1.00 90.12 180 ARG A C 1
ATOM 1393 O O . ARG A 1 180 ? 9.622 -13.159 9.257 1.00 90.12 180 ARG A O 1
ATOM 1400 N N . ALA A 1 181 ? 7.396 -12.790 9.398 1.00 83.44 181 ALA A N 1
ATOM 1401 C CA . ALA A 1 181 ? 6.995 -13.817 8.438 1.00 83.44 181 ALA A CA 1
ATOM 1402 C C . ALA A 1 181 ? 7.568 -13.608 7.026 1.00 83.44 181 ALA A C 1
ATOM 1404 O O . ALA A 1 181 ? 7.629 -14.560 6.254 1.00 83.44 181 ALA A O 1
ATOM 1405 N N . GLU A 1 182 ? 8.019 -12.394 6.694 1.00 85.94 182 GLU A N 1
ATOM 1406 C CA . GLU A 1 182 ? 8.777 -12.110 5.470 1.00 85.94 182 GLU A CA 1
ATOM 1407 C C . GLU A 1 182 ? 10.039 -12.975 5.366 1.00 85.94 182 GLU A C 1
ATOM 1409 O O . GLU A 1 182 ? 10.376 -13.468 4.291 1.00 85.94 182 GLU A O 1
ATOM 1414 N N . TYR A 1 183 ? 10.727 -13.159 6.495 1.00 84.50 183 TYR A N 1
ATOM 1415 C CA . TYR A 1 183 ? 12.068 -13.735 6.577 1.00 84.50 183 TYR A CA 1
ATOM 1416 C C . TYR A 1 183 ? 12.075 -15.184 7.079 1.00 84.50 183 TYR A C 1
ATOM 1418 O O . TYR A 1 183 ? 13.147 -15.752 7.304 1.00 84.50 183 TYR A O 1
ATOM 1426 N N . ASP A 1 184 ? 10.901 -15.788 7.276 1.00 87.50 184 ASP A N 1
ATOM 1427 C CA . ASP A 1 184 ? 10.805 -17.183 7.689 1.00 87.50 184 ASP A CA 1
ATOM 1428 C C . ASP A 1 184 ? 11.334 -18.114 6.576 1.00 87.50 184 ASP A C 1
ATOM 1430 O O . ASP A 1 184 ? 11.087 -17.873 5.389 1.00 87.50 184 ASP A O 1
ATOM 1434 N N . PRO A 1 185 ? 12.057 -19.201 6.912 1.00 85.62 185 PRO A N 1
ATOM 1435 C CA . PRO A 1 185 ? 12.513 -20.165 5.915 1.00 85.62 185 PRO A CA 1
ATOM 1436 C C . PRO A 1 185 ? 11.350 -20.717 5.078 1.00 85.62 185 PRO A C 1
ATOM 1438 O O . PRO A 1 185 ? 10.375 -21.229 5.623 1.00 85.62 185 PRO A O 1
ATOM 1441 N N . GLY A 1 186 ? 11.467 -20.633 3.750 1.00 83.38 186 GLY A N 1
ATOM 1442 C CA . GLY A 1 186 ? 10.419 -21.067 2.814 1.00 83.38 186 GLY A CA 1
ATOM 1443 C C . GLY A 1 186 ? 9.339 -20.019 2.527 1.00 83.38 186 GLY A C 1
ATOM 1444 O O . GLY A 1 186 ? 8.451 -20.282 1.719 1.00 83.38 186 GLY A O 1
ATOM 1445 N N . SER A 1 187 ? 9.425 -18.837 3.143 1.00 84.75 187 SER A N 1
ATOM 1446 C CA . SER A 1 187 ? 8.651 -17.661 2.751 1.00 84.75 187 SER A CA 1
ATOM 1447 C C . SER A 1 187 ? 8.875 -17.344 1.270 1.00 84.75 187 SER A C 1
ATOM 1449 O O . SER A 1 187 ? 10.011 -17.306 0.793 1.00 84.75 187 SER A O 1
ATOM 1451 N N . THR A 1 188 ? 7.784 -17.154 0.533 1.00 88.94 188 THR A N 1
ATOM 1452 C CA . THR A 1 188 ? 7.805 -16.924 -0.911 1.00 88.94 188 THR A CA 1
ATOM 1453 C C . THR A 1 188 ? 6.649 -16.021 -1.331 1.00 88.94 188 THR A C 1
ATOM 1455 O O . THR A 1 188 ? 5.832 -15.626 -0.495 1.00 88.94 188 THR A O 1
ATOM 1458 N N . GLN A 1 189 ? 6.600 -15.667 -2.613 1.00 90.12 189 GLN A N 1
ATOM 1459 C CA . GLN A 1 189 ? 5.557 -14.823 -3.179 1.00 90.12 189 GLN A CA 1
ATOM 1460 C C . GLN A 1 189 ? 4.157 -15.375 -2.905 1.00 90.12 189 GLN A C 1
ATOM 1462 O O . GLN A 1 189 ? 3.907 -16.581 -2.932 1.00 90.12 189 GLN A O 1
ATOM 1467 N N . GLU A 1 190 ? 3.222 -14.460 -2.688 1.00 91.06 190 GLU A N 1
ATOM 1468 C CA . GLU A 1 190 ? 1.820 -14.771 -2.460 1.00 91.06 190 GLU A CA 1
ATOM 1469 C C . GLU A 1 190 ? 0.990 -14.077 -3.546 1.00 91.06 190 GLU A C 1
ATOM 1471 O O . GLU A 1 190 ? 1.203 -12.903 -3.867 1.00 91.06 190 GLU A O 1
ATOM 1476 N N . VAL A 1 191 ? 0.033 -14.810 -4.114 1.00 91.75 191 VAL A N 1
ATOM 1477 C CA . VAL A 1 191 ? -0.893 -14.308 -5.132 1.00 91.75 191 VAL A CA 1
ATOM 1478 C C . VAL A 1 191 ? -2.314 -14.520 -4.633 1.00 91.75 191 VAL A C 1
ATOM 1480 O O . VAL A 1 191 ? -2.673 -15.602 -4.170 1.00 91.75 191 VAL A O 1
ATOM 1483 N N . GLN A 1 192 ? -3.137 -13.482 -4.730 1.00 93.19 192 GLN A N 1
ATOM 1484 C CA . GLN A 1 192 ? -4.543 -13.532 -4.355 1.00 93.19 192 GLN A CA 1
ATOM 1485 C C . GLN A 1 192 ? -5.418 -13.400 -5.588 1.00 93.19 192 GLN A C 1
ATOM 1487 O O . GLN A 1 192 ? -5.299 -12.444 -6.351 1.00 93.19 192 GLN A O 1
ATOM 1492 N N . PHE A 1 193 ? -6.381 -14.307 -5.706 1.00 91.12 193 PHE A N 1
ATOM 1493 C CA . PHE A 1 193 ? -7.473 -14.195 -6.658 1.00 91.12 193 PHE A CA 1
ATOM 1494 C C . PHE A 1 193 ? -8.733 -13.721 -5.942 1.00 91.12 193 PHE A C 1
ATOM 1496 O O . PHE A 1 193 ? -9.108 -14.239 -4.891 1.00 91.12 193 PHE A O 1
ATOM 1503 N N . SER A 1 194 ? -9.394 -12.725 -6.516 1.00 89.06 194 SER A N 1
ATOM 1504 C CA . SER A 1 194 ? -10.687 -12.222 -6.061 1.00 89.06 194 SER A CA 1
ATOM 1505 C C . SER A 1 194 ? -11.685 -12.283 -7.209 1.00 89.06 194 SER A C 1
ATOM 1507 O O . SER A 1 194 ? -11.348 -11.979 -8.354 1.00 89.06 194 SER A O 1
ATOM 1509 N N . ILE A 1 195 ? -12.908 -12.712 -6.905 1.00 88.81 195 ILE A N 1
ATOM 1510 C CA . ILE A 1 195 ? -13.979 -12.881 -7.887 1.00 88.81 195 ILE A CA 1
ATOM 1511 C C . ILE A 1 195 ? -15.126 -11.956 -7.493 1.00 88.81 195 ILE A C 1
ATOM 1513 O O . ILE A 1 195 ? -15.599 -11.998 -6.359 1.00 88.81 195 ILE A O 1
ATOM 1517 N N . SER A 1 196 ? -15.569 -11.119 -8.428 1.00 85.19 196 SER A N 1
ATOM 1518 C CA . SER A 1 196 ? -16.734 -10.250 -8.258 1.00 85.19 196 SER A CA 1
ATOM 1519 C C . SER A 1 196 ? -17.595 -10.301 -9.515 1.00 85.19 196 SER A C 1
ATOM 1521 O O . SER A 1 196 ? -17.193 -9.832 -10.583 1.00 85.19 196 SER A O 1
ATOM 1523 N N . GLY A 1 197 ? -18.768 -10.930 -9.404 1.00 87.25 197 GLY A N 1
ATOM 1524 C CA . GLY A 1 197 ? -19.611 -11.242 -10.557 1.00 87.25 197 GLY A CA 1
ATOM 1525 C C . GLY A 1 197 ? -18.860 -12.111 -11.569 1.00 87.25 197 GLY A C 1
ATOM 1526 O O . GLY A 1 197 ? -18.456 -13.226 -11.257 1.00 87.25 197 GLY A O 1
ATOM 1527 N N . ASN A 1 198 ? -18.653 -11.581 -12.773 1.00 85.06 198 ASN A N 1
ATOM 1528 C CA . ASN A 1 198 ? -17.899 -12.224 -13.854 1.00 85.06 198 ASN A CA 1
ATOM 1529 C C . ASN A 1 198 ? -16.444 -11.729 -13.976 1.00 85.06 198 ASN A C 1
ATOM 1531 O O . ASN A 1 198 ? -15.783 -12.030 -14.970 1.00 85.06 198 ASN A O 1
ATOM 1535 N N . ARG A 1 199 ? -15.947 -10.946 -13.010 1.00 85.56 199 ARG A N 1
ATOM 1536 C CA . ARG A 1 199 ? -14.575 -10.423 -13.012 1.00 85.56 199 ARG A CA 1
ATOM 1537 C C . ARG A 1 199 ? -13.700 -11.231 -12.065 1.00 85.56 199 ARG A C 1
ATOM 1539 O O . ARG A 1 199 ? -13.986 -11.302 -10.872 1.00 85.56 199 ARG A O 1
ATOM 1546 N N . LEU A 1 200 ? -12.609 -11.769 -12.601 1.00 86.69 200 LEU A N 1
ATOM 1547 C CA . LEU A 1 200 ? -11.486 -12.306 -11.840 1.00 86.69 200 LEU A CA 1
ATOM 1548 C C . LEU A 1 200 ? -10.404 -11.222 -11.753 1.00 86.69 200 LEU A C 1
ATOM 1550 O O . LEU A 1 200 ? -10.024 -10.649 -12.772 1.00 86.69 200 LEU A O 1
ATOM 1554 N N . ARG A 1 201 ? -9.911 -10.933 -10.549 1.00 87.06 201 ARG A N 1
ATOM 1555 C CA . ARG A 1 201 ? -8.766 -10.045 -10.316 1.00 87.06 201 ARG A CA 1
ATOM 1556 C C . ARG A 1 201 ? -7.682 -10.820 -9.584 1.00 87.06 201 ARG A C 1
ATOM 1558 O O . ARG A 1 201 ? -7.956 -11.424 -8.549 1.00 87.06 201 ARG A O 1
ATOM 1565 N N . MET A 1 202 ? -6.468 -10.747 -10.113 1.00 89.06 202 MET A N 1
ATOM 1566 C CA . MET A 1 202 ? -5.253 -11.251 -9.487 1.00 89.06 202 MET A CA 1
ATOM 1567 C C . MET A 1 202 ? -4.494 -10.081 -8.847 1.00 89.06 202 MET A C 1
ATOM 1569 O O . MET A 1 202 ? -4.340 -9.036 -9.476 1.00 89.06 202 MET A O 1
ATOM 1573 N N . SER A 1 203 ? -4.046 -10.253 -7.607 1.00 89.75 203 SER A N 1
ATOM 1574 C CA . SER A 1 203 ? -3.232 -9.292 -6.854 1.00 89.75 203 SER A CA 1
ATOM 1575 C C . SER A 1 203 ? -1.986 -9.988 -6.305 1.00 89.75 203 SER A C 1
ATOM 1577 O O . SER A 1 203 ? -2.025 -11.185 -6.027 1.00 89.75 203 SER A O 1
ATOM 1579 N N . GLY A 1 204 ? -0.910 -9.230 -6.090 1.00 90.38 204 GLY A N 1
ATOM 1580 C CA . GLY A 1 204 ? 0.393 -9.742 -5.651 1.00 90.38 204 GLY A CA 1
ATOM 1581 C C . GLY A 1 204 ? 1.458 -9.532 -6.727 1.00 90.38 204 GLY A C 1
ATOM 1582 O O . GLY A 1 204 ? 1.250 -8.754 -7.658 1.00 90.38 204 GLY A O 1
ATOM 1583 N N . PHE A 1 205 ? 2.582 -10.232 -6.598 1.00 88.88 205 PHE A N 1
ATOM 1584 C CA . PHE A 1 205 ? 3.675 -10.220 -7.572 1.00 88.88 205 PHE A CA 1
ATOM 1585 C C . PHE A 1 205 ? 3.819 -11.625 -8.171 1.00 88.88 205 PHE A C 1
ATOM 1587 O O . PHE A 1 205 ? 4.667 -12.383 -7.717 1.00 88.88 205 PHE A O 1
ATOM 1594 N N . PRO A 1 206 ? 2.928 -12.021 -9.099 1.00 87.38 206 PRO A N 1
ATOM 1595 C CA . PRO A 1 206 ? 2.982 -13.344 -9.712 1.00 87.38 206 PRO A CA 1
ATOM 1596 C C . PRO A 1 206 ? 4.217 -13.489 -10.608 1.00 87.38 206 PRO A C 1
ATOM 1598 O O . PRO A 1 206 ? 4.665 -12.499 -11.195 1.00 87.38 206 PRO A O 1
ATOM 1601 N N . ASP A 1 207 ? 4.686 -14.727 -10.783 1.00 84.69 207 ASP A N 1
ATOM 1602 C CA . ASP A 1 207 ? 5.697 -15.041 -11.795 1.00 84.69 207 ASP A CA 1
ATOM 1603 C C . ASP A 1 207 ? 5.194 -14.673 -13.196 1.00 84.69 207 ASP A C 1
ATOM 1605 O O . ASP A 1 207 ? 3.987 -14.647 -13.473 1.00 84.69 207 ASP A O 1
ATOM 1609 N N . SER A 1 208 ? 6.136 -14.428 -14.108 1.00 75.31 208 SER A N 1
ATOM 1610 C CA . SER A 1 208 ? 5.848 -13.952 -15.465 1.00 75.31 208 SER A CA 1
ATOM 1611 C C . SER A 1 208 ? 4.913 -14.858 -16.271 1.00 75.31 208 SER A C 1
ATOM 1613 O O . SER A 1 208 ? 4.213 -14.361 -17.149 1.00 75.31 208 SER A O 1
ATOM 1615 N N . ASP A 1 209 ? 4.888 -16.157 -15.978 1.00 84.25 209 ASP A N 1
ATOM 1616 C CA . ASP A 1 209 ? 4.071 -17.172 -16.650 1.00 84.25 209 ASP A CA 1
ATOM 1617 C C . ASP A 1 209 ? 2.774 -17.512 -15.896 1.00 84.25 209 ASP A C 1
ATOM 1619 O O . ASP A 1 209 ? 1.880 -18.130 -16.469 1.00 84.25 209 ASP A O 1
ATOM 1623 N N . THR A 1 210 ? 2.607 -17.075 -14.640 1.00 85.44 210 THR A N 1
ATOM 1624 C CA . THR A 1 210 ? 1.449 -17.446 -13.803 1.00 85.44 210 THR A CA 1
ATOM 1625 C C . THR A 1 210 ? 0.124 -17.080 -14.471 1.00 85.44 210 THR A C 1
ATOM 1627 O O . THR A 1 210 ? -0.831 -17.856 -14.436 1.00 85.44 210 THR A O 1
ATOM 1630 N N . HIS A 1 211 ? 0.054 -15.896 -15.087 1.00 83.44 211 HIS A N 1
ATOM 1631 C CA . HIS A 1 211 ? -1.147 -15.456 -15.793 1.00 83.44 211 HIS A CA 1
ATOM 1632 C C . HIS A 1 211 ? -1.444 -16.341 -17.011 1.00 83.44 211 HIS A C 1
ATOM 1634 O O . HIS A 1 211 ? -2.573 -16.797 -17.173 1.00 83.44 211 HIS A O 1
ATOM 1640 N N . GLU A 1 212 ? -0.431 -16.608 -17.836 1.00 86.25 212 GLU A N 1
ATOM 1641 C CA . GLU A 1 212 ? -0.551 -17.422 -19.049 1.00 86.25 212 GLU A CA 1
ATOM 1642 C C . GLU A 1 212 ? -0.970 -18.856 -18.707 1.00 86.25 212 GLU A C 1
ATOM 1644 O O . GLU A 1 212 ? -2.004 -19.325 -19.186 1.00 86.25 212 GLU A O 1
ATOM 1649 N N . LEU A 1 213 ? -0.267 -19.495 -17.768 1.00 89.50 213 LEU A N 1
ATOM 1650 C CA . LEU A 1 213 ? -0.576 -20.843 -17.289 1.00 89.50 213 LEU A CA 1
ATOM 1651 C C . LEU A 1 213 ? -1.991 -20.942 -16.706 1.00 89.50 213 LEU A C 1
ATOM 1653 O O . LEU A 1 213 ? -2.688 -21.936 -16.922 1.00 89.50 213 LEU A O 1
ATOM 1657 N N . LEU A 1 214 ? -2.448 -19.918 -15.976 1.00 88.75 214 LEU A N 1
ATOM 1658 C CA . LEU A 1 214 ? -3.809 -19.889 -15.446 1.00 88.75 214 LEU A CA 1
ATOM 1659 C C . LEU A 1 214 ? -4.848 -19.769 -16.565 1.00 88.75 214 LEU A C 1
ATOM 1661 O O . LEU A 1 214 ? -5.853 -20.484 -16.542 1.00 88.75 214 LEU A O 1
ATOM 1665 N N . VAL A 1 215 ? -4.625 -18.878 -17.532 1.00 88.31 215 VAL A N 1
ATOM 1666 C CA . VAL A 1 215 ? -5.523 -18.697 -18.680 1.00 88.31 215 VAL A CA 1
ATOM 1667 C C . VAL A 1 215 ? -5.616 -19.988 -19.495 1.00 88.31 215 VAL A C 1
ATOM 1669 O O . VAL A 1 215 ? -6.726 -20.427 -19.803 1.00 88.31 215 VAL A O 1
ATOM 1672 N N . GLU A 1 216 ? -4.493 -20.654 -19.769 1.00 90.56 216 GLU A N 1
ATOM 1673 C CA . GLU A 1 216 ? -4.458 -21.957 -20.445 1.00 90.56 216 GLU A CA 1
ATOM 1674 C C . GLU A 1 216 ? -5.192 -23.043 -19.645 1.00 90.56 216 GLU A C 1
ATOM 1676 O O . GLU A 1 216 ? -6.023 -23.789 -20.183 1.00 90.56 216 GLU A O 1
ATOM 1681 N N . ALA A 1 217 ? -4.954 -23.110 -18.331 1.00 92.00 217 ALA A N 1
ATOM 1682 C CA . ALA A 1 217 ? -5.610 -24.072 -17.453 1.00 92.00 217 ALA A CA 1
ATOM 1683 C C . ALA A 1 217 ? -7.134 -23.867 -17.399 1.00 92.00 217 ALA A C 1
ATOM 1685 O O . ALA A 1 217 ? -7.883 -24.851 -17.370 1.00 92.00 217 ALA A O 1
ATOM 1686 N N . LEU A 1 218 ? -7.607 -22.620 -17.416 1.00 91.62 218 LEU A N 1
ATOM 1687 C CA . LEU A 1 218 ? -9.031 -22.285 -17.477 1.00 91.62 218 LEU A CA 1
ATOM 1688 C C . LEU 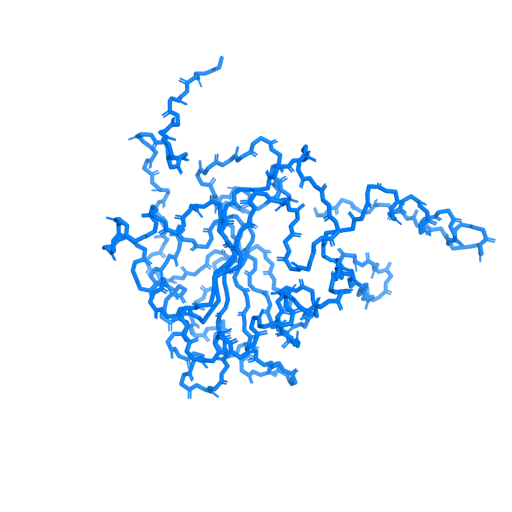A 1 218 ? -9.628 -22.626 -18.851 1.00 91.62 218 LEU A C 1
ATOM 1690 O O . LEU A 1 218 ? -10.677 -23.276 -18.916 1.00 91.62 218 LEU A O 1
ATOM 1694 N N . ALA A 1 219 ? -8.924 -22.297 -19.936 1.00 92.00 219 ALA A N 1
ATOM 1695 C CA . ALA A 1 219 ? -9.351 -22.603 -21.300 1.00 92.00 219 ALA A CA 1
ATOM 1696 C C . ALA A 1 219 ? -9.508 -24.115 -21.532 1.00 92.00 219 ALA A C 1
ATOM 1698 O O . ALA A 1 219 ? -10.520 -24.549 -22.086 1.00 92.00 219 ALA A O 1
ATOM 1699 N N . SER A 1 220 ? -8.581 -24.934 -21.016 1.00 94.81 220 SER A N 1
ATOM 1700 C CA . SER A 1 220 ? -8.665 -26.407 -21.092 1.00 94.81 220 SER A CA 1
ATOM 1701 C C . SER A 1 220 ? -9.895 -27.003 -20.387 1.00 94.81 220 SER A C 1
ATOM 1703 O O . SER A 1 220 ? -10.259 -28.151 -20.637 1.00 94.81 220 SER A O 1
ATOM 1705 N N . ARG A 1 221 ? -10.562 -26.221 -19.528 1.00 95.38 221 ARG A N 1
ATOM 1706 C CA . ARG A 1 221 ? -11.789 -26.587 -18.799 1.00 95.38 221 ARG A CA 1
ATOM 1707 C C . ARG A 1 221 ? -13.040 -25.899 -19.358 1.00 95.38 221 ARG A C 1
ATOM 1709 O O . ARG A 1 221 ? -14.086 -25.921 -18.715 1.00 95.38 221 ARG A O 1
ATOM 1716 N N . GLY A 1 222 ? -12.943 -25.283 -20.538 1.00 93.81 222 GLY A N 1
ATOM 1717 C CA . GLY A 1 222 ? -14.055 -24.590 -21.191 1.00 93.81 222 GLY A CA 1
ATOM 1718 C C . GLY A 1 222 ? -14.371 -23.208 -20.611 1.00 93.81 222 GLY A C 1
ATOM 1719 O O . GLY A 1 222 ? -15.419 -22.646 -20.928 1.00 93.81 222 GLY A O 1
ATOM 1720 N N . VAL A 1 223 ? -13.489 -22.644 -19.777 1.00 90.81 223 VAL A N 1
ATOM 1721 C CA . VAL A 1 223 ? -13.634 -21.285 -19.239 1.00 90.81 223 VAL A CA 1
ATOM 1722 C C . VAL A 1 223 ? -12.861 -20.314 -20.125 1.00 90.81 223 VAL A C 1
ATOM 1724 O O . VAL A 1 223 ? -11.637 -20.362 -20.200 1.00 90.81 223 VAL A O 1
ATOM 1727 N N . LEU A 1 224 ? -13.575 -19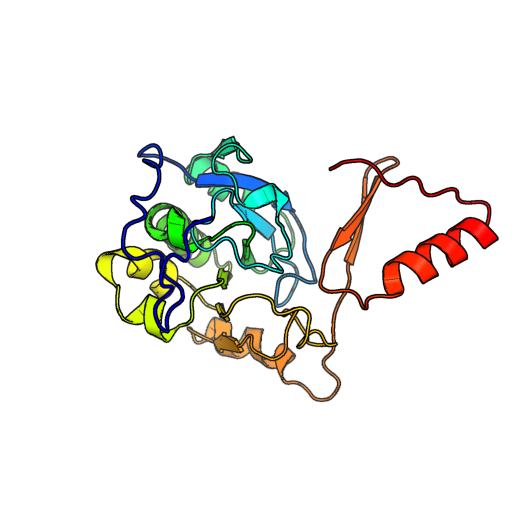.407 -20.790 1.00 86.31 224 LEU A N 1
ATOM 1728 C CA . LEU A 1 224 ? -12.967 -18.367 -21.617 1.00 86.31 224 LEU A CA 1
ATOM 1729 C C . LEU A 1 224 ? -12.688 -17.123 -20.773 1.00 86.31 224 LEU A C 1
ATOM 1731 O O . LEU A 1 224 ? -13.617 -16.452 -20.321 1.00 86.31 224 LEU A O 1
ATOM 1735 N N . VAL A 1 225 ? -11.411 -16.796 -20.595 1.00 84.06 225 VAL A N 1
ATOM 1736 C CA . VAL A 1 225 ? -10.976 -15.551 -19.955 1.00 84.06 225 VAL A CA 1
ATOM 1737 C C . VAL A 1 225 ? -10.770 -14.495 -21.035 1.00 84.06 225 VAL A C 1
ATOM 1739 O O . VAL A 1 225 ? -10.104 -14.740 -22.037 1.00 84.06 225 VAL A O 1
ATOM 1742 N N . LYS A 1 226 ? -11.360 -13.315 -20.843 1.00 81.56 226 LYS A N 1
ATOM 1743 C CA . LYS A 1 226 ? -11.081 -12.130 -21.657 1.00 81.56 226 LYS A CA 1
ATOM 1744 C C . LYS A 1 226 ? -10.423 -11.095 -20.766 1.00 81.56 226 LYS A C 1
ATOM 1746 O O . LYS A 1 226 ? -10.977 -10.766 -19.717 1.00 81.56 226 LYS A O 1
ATOM 1751 N N . GLU A 1 227 ? -9.282 -10.572 -21.191 1.00 75.62 227 GLU A N 1
ATOM 1752 C CA . GLU A 1 227 ? -8.676 -9.424 -20.527 1.00 75.62 227 GLU A CA 1
ATOM 1753 C C . GLU A 1 227 ? -9.610 -8.218 -20.677 1.00 75.62 227 GLU A C 1
ATOM 1755 O O . GLU A 1 227 ? -9.967 -7.809 -21.783 1.00 75.62 227 GLU A O 1
ATOM 1760 N N . GLY A 1 228 ? -10.075 -7.684 -19.548 1.00 63.12 228 GLY A N 1
ATOM 1761 C CA . GLY A 1 228 ? -10.762 -6.399 -19.520 1.00 63.12 228 GLY A CA 1
ATOM 1762 C C . GLY A 1 228 ? -9.729 -5.281 -19.452 1.00 63.12 228 GLY A C 1
ATOM 1763 O O . GLY A 1 228 ? -8.755 -5.404 -18.714 1.00 63.12 228 GLY A O 1
ATOM 1764 N N . GLN A 1 229 ? -9.949 -4.180 -20.171 1.00 47.22 229 GLN A N 1
ATOM 1765 C CA . GLN A 1 229 ? -9.210 -2.950 -19.881 1.00 47.22 229 GLN A CA 1
ATOM 1766 C C . GLN A 1 229 ? -9.591 -2.482 -18.467 1.00 47.22 229 GLN A C 1
ATOM 1768 O O . GLN A 1 229 ? -10.777 -2.507 -18.118 1.00 47.22 229 GLN A O 1
ATOM 1773 N N . GLN A 1 230 ? -8.586 -2.176 -17.638 1.00 47.69 230 GLN A N 1
ATOM 1774 C CA . GLN A 1 230 ? -8.792 -1.675 -16.275 1.00 47.69 230 GLN A CA 1
ATOM 1775 C C . GLN A 1 230 ? -9.453 -0.299 -16.277 1.00 47.69 230 GLN A C 1
ATOM 1777 O O . GLN A 1 230 ? -9.084 0.529 -17.139 1.00 47.69 230 GLN A O 1
#

Foldseek 3Di:
DDPQDQDVQQDRPDDDFPPDDPFFFFFLDWDLFDVQQFFFTAIEGAGADARNCDPPAPANCRNHSVSGDTDGLVRVLVSNVPRPGHQAYEYHHHAVLQVQVSLLVSLVSVVVVRHAYEYEHQGDPVVLVVCCVRHVSNLQSHQKYWYHGDDPVQAFFFGNDGGPVIDIDGNDPVSVVRCVLRVPPPHTWDWDWDDDPPDIDIDTRDDPCPVVVVQVVCVVVVHHDDDDDD

Nearest PDB structures (foldseek):
  8fsi-assembly1_A  TM=7.811E-01  e=2.398E-06  Escherichia coli K-12
  8ai4-assembly2_B  TM=6.024E-01  e=6.260E-02  Bacillus subtilis
  8ai6-assembly1_A  TM=6.091E-01  e=6.663E-02  Bacillus subtilis
  8ai1-assembly1_A  TM=6.093E-01  e=8.552E-02  Bacillus subtilis
  1vco-assembly1_A  TM=3.371E-01  e=8.602E-01  Thermus thermophilus

pLDDT: mean 88.12, std 14.97, range [33.38, 98.81]

Organism: NCBI:txid2528002